Protein AF-A0A2M7NEP6-F1 (afdb_monomer_lite)

Radius of gyration: 24.06 Å; chains: 1; bounding box: 59×41×68 Å

Sequence (276 aa):
MVLYFSRRDTATNAVGNSFSIQGIRKDKAARIVYRAETVYFESNTNFALARIAMIRAASDIFEANSEEAKTVCKAWYAVDVGGNECSTRIISGGGGFGDGTSDPTDQSSEVDVICDRGNKTYGLLFVDTTANVVWTVSSNLEKMNETTLSLTVRGRLNGTLANTLGHAYVIAIVDGVAYRQDIWLGEPQVSMRYVQHTPYQVYVHLEGANGTDITKQGITNVDWQLVNPTGNCTPALELYNPNLFLALVQGNCYNWAAQMQVGVSNNVVQHKLLEI

Foldseek 3Di:
DQQDDCAFDWDAAPVGDIDTADHDDPVLLVQLLVQLVPPQDDPPDDLQLSLLSSLQSSCVVANQQDSSSLRSNVSSVSHVHDDPQSAKAKDWDAAHSPPRPDRSSDPPLFAAEDADFDKTKMFIGNADPPWQKDKDKDPQKDWPDDDRTMTIIGGDDPPDSVVNFAKMWMWIQTNNDIHIRIHGYHDWDWDWDWDDPDLFKIKIFIATVPRHDSSSNQWDDKDKDWDDKDDPWDWDWDDPDRGIIMTGTDDPDNDIDTWMWMFIDHPPDGTDTDID

Secondary structure (DSSP, 8-state):
-----SS-EEEE-TTS-EEEE-PPPHHHHHHHHHHIIIII--TT--HHHHHHHHHHHHHHHH-TTSHHHHHHHHHHHHTT-S-S--S-EEEESSSS--SSSS-TT------EEE-TT--EEEEEES--TTS-EEEEE-TTEEEEEE-SSEEEEEE--SS-GGGT-EEEEEEEEETTEEEEEEEEESSPP-EEEEEEEETTEEEEEEE-GGG--GGGGT--EEEEEEEEEESS--EEEEEEETTEEEEEE-SS-SS-EEEEEEEEE-SSS--EEEE-

pLDDT: mean 76.51, std 14.21, range [42.38, 96.62]

Structure (mmCIF, N/CA/C/O backbone):
data_AF-A0A2M7NEP6-F1
#
_entry.id   AF-A0A2M7NEP6-F1
#
loop_
_atom_site.group_PDB
_atom_site.id
_atom_site.type_symbol
_atom_site.label_atom_id
_atom_site.label_alt_id
_atom_site.label_comp_id
_atom_site.label_asym_id
_atom_site.label_entity_id
_atom_site.label_seq_id
_atom_site.pdbx_PDB_ins_code
_atom_site.Cartn_x
_atom_site.Cartn_y
_atom_site.Cartn_z
_atom_site.occupancy
_atom_site.B_iso_or_equiv
_atom_site.auth_seq_id
_atom_site.auth_comp_id
_atom_site.auth_asym_id
_atom_site.auth_atom_id
_atom_site.pdbx_PDB_model_num
ATOM 1 N N . MET A 1 1 ? -26.167 6.518 4.535 1.00 49.16 1 MET A N 1
ATOM 2 C CA . MET A 1 1 ? -24.858 5.896 4.822 1.00 49.16 1 MET A CA 1
ATOM 3 C C . MET A 1 1 ? -25.067 4.573 5.557 1.00 49.16 1 MET A C 1
ATOM 5 O O . MET A 1 1 ? -25.801 4.534 6.540 1.00 49.16 1 MET A O 1
ATOM 9 N N . VAL A 1 2 ? -24.461 3.505 5.040 1.00 52.31 2 VAL A N 1
ATOM 10 C CA . VAL A 1 2 ? -24.601 2.068 5.373 1.00 52.31 2 VAL A CA 1
ATOM 11 C C . VAL A 1 2 ? -23.865 1.723 6.688 1.00 52.31 2 VAL A C 1
ATOM 13 O O . VAL A 1 2 ? -23.136 0.749 6.776 1.00 52.31 2 VAL A O 1
ATOM 16 N N . LEU A 1 3 ? -23.994 2.551 7.731 1.00 55.94 3 LEU A N 1
ATOM 17 C CA . LEU A 1 3 ? -23.327 2.310 9.027 1.00 55.94 3 LEU A CA 1
ATOM 18 C C . LEU A 1 3 ? -24.231 1.610 10.057 1.00 55.94 3 LEU A C 1
ATOM 20 O O . LEU A 1 3 ? -23.766 1.244 11.131 1.00 55.94 3 LEU A O 1
ATOM 24 N N . TYR A 1 4 ? -25.509 1.394 9.729 1.00 51.25 4 TYR A N 1
ATOM 25 C CA . TYR A 1 4 ? -26.554 0.957 10.659 1.00 51.25 4 TYR A CA 1
ATOM 26 C C . TYR A 1 4 ? -27.053 -0.470 10.394 1.00 51.25 4 TYR A C 1
ATOM 28 O O . TYR A 1 4 ? -28.245 -0.670 10.176 1.00 51.25 4 TYR A O 1
ATOM 36 N N . PHE A 1 5 ? -26.172 -1.467 10.435 1.00 51.41 5 PHE A N 1
ATOM 37 C CA . PHE A 1 5 ? -26.605 -2.869 10.502 1.00 51.41 5 PHE A CA 1
ATOM 38 C C . PHE A 1 5 ? -26.558 -3.356 11.950 1.00 51.41 5 PHE A C 1
ATOM 40 O O . PHE A 1 5 ? -25.525 -3.297 12.611 1.00 51.41 5 PHE A O 1
ATOM 47 N N . SER A 1 6 ? -27.697 -3.795 12.482 1.00 42.38 6 SER A N 1
ATOM 48 C CA . SER A 1 6 ? -27.814 -4.278 13.864 1.00 42.38 6 SER A CA 1
ATOM 49 C C . SER A 1 6 ? -27.332 -5.727 14.042 1.00 42.38 6 SER A C 1
ATOM 51 O O . SER A 1 6 ? -27.234 -6.194 15.178 1.00 42.38 6 SER A O 1
ATOM 53 N N . ARG A 1 7 ? -27.005 -6.432 12.946 1.00 51.31 7 ARG A N 1
ATOM 54 C CA . ARG A 1 7 ? -26.441 -7.792 12.899 1.00 51.31 7 ARG A CA 1
ATOM 55 C C . ARG A 1 7 ? -25.423 -7.918 11.757 1.00 51.31 7 ARG A C 1
ATOM 57 O O . ARG A 1 7 ? -25.349 -7.041 10.903 1.00 51.31 7 ARG A O 1
ATOM 64 N N . ARG A 1 8 ? -24.602 -8.981 11.779 1.00 53.38 8 ARG A N 1
ATOM 65 C CA . ARG A 1 8 ? -23.779 -9.361 10.618 1.00 53.38 8 ARG A CA 1
ATOM 66 C C . ARG A 1 8 ? -24.723 -9.828 9.519 1.00 53.38 8 ARG A C 1
ATOM 68 O O . ARG A 1 8 ? -25.262 -10.925 9.629 1.00 53.38 8 ARG A O 1
ATOM 75 N N . ASP A 1 9 ? -24.867 -9.009 8.492 1.00 59.81 9 ASP A N 1
ATOM 76 C CA . ASP A 1 9 ? -25.659 -9.337 7.317 1.00 59.81 9 ASP A CA 1
ATOM 77 C C . ASP A 1 9 ? -24.726 -9.4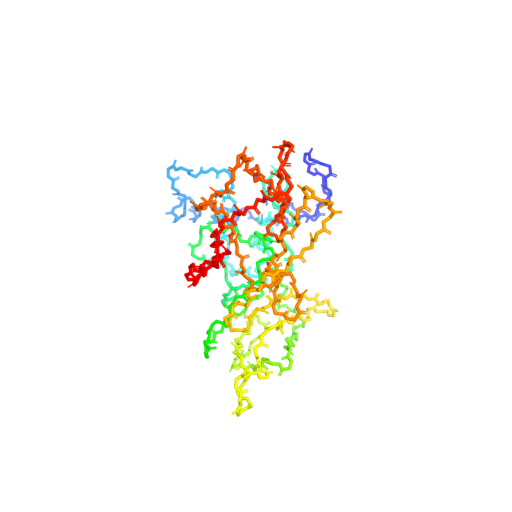32 6.106 1.00 59.81 9 ASP A C 1
ATOM 79 O O . ASP A 1 9 ? -23.864 -8.575 5.884 1.00 59.81 9 ASP A O 1
ATOM 83 N N . THR A 1 10 ? -24.866 -10.517 5.348 1.00 63.12 10 THR A N 1
ATOM 84 C CA . THR A 1 10 ? -24.246 -10.667 4.031 1.00 63.12 10 THR A CA 1
ATOM 85 C C . THR A 1 10 ? -25.104 -9.930 3.010 1.00 63.12 10 THR A C 1
ATOM 87 O O . THR A 1 10 ? -26.300 -10.202 2.909 1.00 63.12 10 THR A O 1
ATOM 90 N N . ALA A 1 11 ? -24.511 -9.015 2.253 1.00 66.88 11 ALA A N 1
ATOM 91 C CA . ALA A 1 11 ? -25.189 -8.233 1.227 1.00 66.88 11 ALA A CA 1
ATOM 92 C C . ALA A 1 11 ? -24.371 -8.217 -0.069 1.00 66.88 11 ALA A C 1
ATOM 94 O O . ALA A 1 11 ? -23.204 -8.604 -0.087 1.00 66.88 11 ALA A O 1
ATOM 95 N N . THR A 1 12 ? -24.996 -7.784 -1.158 1.00 73.88 12 THR A N 1
ATOM 96 C CA . THR A 1 12 ? -24.364 -7.654 -2.473 1.00 73.88 12 THR A CA 1
ATOM 97 C C . THR A 1 12 ? -24.346 -6.179 -2.853 1.00 73.88 12 THR A C 1
ATOM 99 O O . THR A 1 12 ? -25.370 -5.508 -2.716 1.00 73.88 12 THR A O 1
ATOM 102 N N . ASN A 1 13 ? -23.194 -5.645 -3.264 1.00 72.62 13 ASN A N 1
ATOM 103 C CA . ASN A 1 13 ? -23.101 -4.245 -3.687 1.00 72.62 13 ASN A CA 1
ATOM 104 C C . ASN A 1 13 ? -23.647 -4.070 -5.119 1.00 72.62 13 ASN A C 1
ATOM 106 O O . ASN A 1 13 ? -23.995 -5.046 -5.787 1.00 72.62 13 ASN A O 1
ATOM 110 N N . ALA A 1 14 ? -23.732 -2.825 -5.598 1.00 69.31 14 ALA A N 1
ATOM 111 C CA . ALA A 1 14 ? -24.325 -2.501 -6.902 1.00 69.31 14 ALA A CA 1
ATOM 112 C C . ALA A 1 14 ? -23.635 -3.192 -8.097 1.00 69.31 14 ALA A C 1
ATOM 114 O O . ALA A 1 14 ? -24.262 -3.379 -9.137 1.00 69.31 14 ALA A O 1
ATOM 115 N N . VAL A 1 15 ? -22.380 -3.618 -7.930 1.00 74.19 15 VAL A N 1
ATOM 116 C CA . VAL A 1 15 ? -21.579 -4.320 -8.945 1.00 74.19 15 VAL A CA 1
ATOM 117 C C . VAL A 1 15 ? -21.558 -5.845 -8.764 1.00 74.19 15 VAL A C 1
ATOM 119 O O . VAL A 1 15 ? -20.804 -6.538 -9.440 1.00 74.19 15 VAL A O 1
ATOM 122 N N . GLY A 1 16 ? -22.397 -6.401 -7.882 1.00 74.12 16 GLY A N 1
ATOM 123 C CA . GLY A 1 16 ? -22.576 -7.851 -7.741 1.00 74.12 16 GLY A CA 1
ATOM 124 C C . GLY A 1 16 ? -21.618 -8.538 -6.762 1.00 74.12 16 GLY A C 1
ATOM 125 O O . GLY A 1 16 ? -21.662 -9.762 -6.626 1.00 74.12 16 GLY A O 1
ATOM 126 N N . ASN A 1 17 ? -20.784 -7.788 -6.038 1.00 77.19 17 ASN A N 1
ATOM 127 C CA . ASN A 1 17 ? -19.843 -8.358 -5.078 1.00 77.19 17 ASN A CA 1
ATOM 128 C C . ASN A 1 17 ? -20.503 -8.596 -3.720 1.00 77.19 17 ASN A C 1
ATOM 130 O O . ASN A 1 17 ? -21.152 -7.709 -3.164 1.00 77.19 17 ASN A O 1
ATOM 134 N N . SER A 1 18 ? -20.302 -9.791 -3.165 1.00 75.31 18 SER A N 1
ATOM 135 C CA . SER A 1 18 ? -20.785 -10.137 -1.825 1.00 75.31 18 SER A CA 1
ATOM 136 C C . SER A 1 18 ? -19.873 -9.552 -0.745 1.00 75.31 18 SER A C 1
ATOM 138 O O . SER A 1 18 ? -18.652 -9.664 -0.828 1.00 75.31 18 SER A O 1
ATOM 140 N N . PHE A 1 19 ? -20.457 -8.972 0.300 1.00 71.19 19 PHE A N 1
ATOM 141 C CA . PHE A 1 19 ? -19.746 -8.414 1.446 1.00 71.19 19 PHE A CA 1
ATOM 142 C C . PHE A 1 19 ? -20.496 -8.705 2.754 1.00 71.19 19 PHE A C 1
ATOM 144 O O . PHE A 1 19 ? -21.699 -8.949 2.755 1.00 71.19 19 PHE A O 1
ATOM 151 N N . SER A 1 20 ? -19.789 -8.670 3.886 1.00 72.38 20 SER A N 1
ATOM 152 C CA . SER A 1 20 ? -20.379 -8.788 5.226 1.00 72.38 20 SER A CA 1
ATOM 153 C C . SER A 1 20 ? -19.888 -7.643 6.098 1.00 72.38 20 SER A C 1
ATOM 155 O O . SER A 1 20 ? -18.678 -7.456 6.264 1.00 72.38 20 SER A O 1
ATOM 157 N N . ILE A 1 21 ? -20.824 -6.909 6.694 1.00 72.88 21 ILE A N 1
ATOM 158 C CA . ILE A 1 21 ? -20.530 -5.789 7.589 1.00 72.88 21 ILE A CA 1
ATOM 159 C C . ILE A 1 21 ? -21.204 -6.033 8.930 1.00 72.88 21 ILE A C 1
ATOM 161 O O . ILE A 1 21 ? -22.376 -6.389 9.006 1.00 72.88 21 ILE A O 1
ATOM 165 N N . GLN A 1 22 ? -20.449 -5.819 10.001 1.00 77.56 22 GLN A N 1
ATOM 166 C CA . GLN A 1 22 ? -21.011 -5.638 11.327 1.00 77.56 22 GLN A CA 1
ATOM 167 C C . GLN A 1 22 ? -21.199 -4.138 11.527 1.00 77.56 22 GLN A C 1
ATOM 169 O O . GLN A 1 22 ? -20.224 -3.398 11.495 1.00 77.56 22 GLN A O 1
ATOM 174 N N . GLY A 1 23 ? -22.437 -3.668 11.672 1.00 79.56 23 GLY A N 1
ATOM 175 C CA . GLY A 1 23 ? -22.663 -2.236 11.835 1.00 79.56 23 GLY A CA 1
ATOM 176 C C . GLY A 1 23 ? -22.074 -1.702 13.139 1.00 79.56 23 GLY A C 1
ATOM 177 O O . GLY A 1 23 ? -21.973 -2.402 14.152 1.00 79.56 23 GLY A O 1
ATOM 178 N N . ILE A 1 24 ? -21.722 -0.421 13.110 1.00 85.38 24 ILE A N 1
ATOM 179 C CA . ILE A 1 24 ? -21.321 0.327 14.297 1.00 85.38 24 ILE A CA 1
ATOM 180 C C . ILE A 1 24 ? -22.540 1.054 14.866 1.00 85.38 24 ILE A C 1
ATOM 182 O O . ILE A 1 24 ? -23.454 1.459 14.147 1.00 85.38 24 ILE A O 1
ATOM 186 N N . ARG A 1 25 ? -22.592 1.205 16.191 1.00 86.75 25 ARG A N 1
ATOM 187 C CA . ARG A 1 25 ? -23.706 1.906 16.845 1.00 86.75 25 ARG A CA 1
ATOM 188 C C . ARG A 1 25 ? -23.764 3.380 16.414 1.00 86.75 25 ARG A C 1
ATOM 190 O O . ARG A 1 25 ? -22.765 3.958 15.981 1.00 86.75 25 ARG A O 1
ATOM 197 N N . LYS A 1 26 ? -24.951 3.989 16.549 1.00 87.75 26 LYS A N 1
ATOM 198 C CA . LYS A 1 26 ? -25.235 5.341 16.035 1.00 87.75 26 LYS A CA 1
ATOM 199 C C . LYS A 1 26 ? -24.334 6.426 16.597 1.00 87.75 26 LYS A C 1
ATOM 201 O O . LYS A 1 26 ? -23.911 7.312 15.867 1.00 87.75 26 LYS A O 1
ATOM 206 N N . ASP A 1 27 ? -24.039 6.331 17.880 1.00 92.25 27 ASP A N 1
ATOM 207 C CA . ASP A 1 27 ? -23.135 7.216 18.600 1.00 92.25 27 ASP A CA 1
ATOM 208 C C . ASP A 1 27 ? -21.722 7.192 18.003 1.00 92.25 27 ASP A C 1
ATOM 210 O O . ASP A 1 27 ? -21.144 8.248 17.748 1.00 92.25 27 ASP A O 1
ATOM 214 N N . LYS A 1 28 ? -21.183 6.002 17.702 1.00 93.50 28 LYS A N 1
ATOM 215 C CA . LYS A 1 28 ? -19.860 5.868 17.079 1.00 93.50 28 LYS A CA 1
ATOM 216 C C . LYS A 1 28 ? -19.859 6.405 15.652 1.00 93.50 28 LYS A C 1
ATOM 218 O O . LYS A 1 28 ? -18.984 7.191 15.306 1.00 93.50 28 LYS A O 1
ATOM 223 N N . ALA A 1 29 ? -20.870 6.047 14.857 1.00 93.00 29 ALA A N 1
ATOM 224 C CA . ALA A 1 29 ? -21.022 6.549 13.492 1.00 93.00 29 ALA A CA 1
ATOM 225 C C . ALA A 1 29 ? -21.079 8.086 13.445 1.00 93.00 29 ALA A C 1
ATOM 227 O O . ALA A 1 29 ? -20.366 8.704 12.659 1.00 93.00 29 ALA A O 1
ATOM 228 N N . ALA A 1 30 ? -21.875 8.705 14.324 1.00 94.31 30 ALA A N 1
ATOM 229 C CA . ALA A 1 30 ? -21.998 10.158 14.402 1.00 94.31 30 ALA A CA 1
ATOM 230 C C . ALA A 1 30 ? -20.667 10.839 14.759 1.00 94.31 30 ALA A C 1
ATOM 232 O O . ALA A 1 30 ? -20.307 11.834 14.135 1.00 94.31 30 ALA A O 1
ATOM 233 N N . ARG A 1 31 ? -19.900 10.280 15.708 1.00 96.31 31 ARG A N 1
ATOM 234 C CA . ARG A 1 31 ? -18.571 10.804 16.076 1.00 96.31 31 ARG A CA 1
ATOM 235 C C . ARG A 1 31 ? -17.587 10.778 14.906 1.00 96.31 31 ARG A C 1
ATOM 237 O O . ARG A 1 31 ? -16.831 11.731 14.737 1.00 96.31 31 ARG A O 1
ATOM 244 N N . ILE A 1 32 ? -17.606 9.710 14.109 1.00 96.06 32 ILE A N 1
ATOM 245 C CA . ILE A 1 32 ? -16.732 9.560 12.937 1.00 96.06 32 ILE A CA 1
ATOM 246 C C . ILE A 1 32 ? -17.085 10.599 11.875 1.00 96.06 32 ILE A C 1
ATOM 248 O O . ILE A 1 32 ? -16.198 11.315 11.422 1.00 96.06 32 ILE A O 1
ATOM 252 N N . VAL A 1 33 ? -18.369 10.711 11.513 1.00 95.56 33 VAL A N 1
ATOM 253 C CA . VAL A 1 33 ? -18.837 11.694 10.518 1.00 95.56 33 VAL A CA 1
ATOM 254 C C . VAL A 1 33 ? -18.487 13.111 10.961 1.00 95.56 33 VAL A C 1
ATOM 256 O O . VAL A 1 33 ? -17.885 13.850 10.193 1.00 95.56 33 VAL A O 1
ATOM 259 N N . TYR A 1 34 ? -18.781 13.458 12.217 1.00 96.62 34 TYR A N 1
ATOM 260 C CA . TYR A 1 34 ? -18.493 14.787 12.752 1.00 96.62 34 TYR A CA 1
ATOM 261 C C . TYR A 1 34 ? -16.998 15.126 12.692 1.00 96.62 34 TYR A C 1
ATOM 263 O O . TYR A 1 34 ? -16.627 16.219 12.271 1.00 96.62 34 TYR A O 1
ATOM 271 N N . ARG A 1 35 ? -16.115 14.191 13.074 1.00 96.38 35 ARG A N 1
ATOM 272 C CA . ARG A 1 35 ? -14.665 14.407 12.962 1.00 96.38 35 ARG A CA 1
ATOM 273 C C . ARG A 1 35 ? -14.225 14.531 11.503 1.00 96.38 35 ARG A C 1
ATOM 275 O O . ARG A 1 35 ? -13.415 15.399 11.208 1.00 96.38 35 ARG A O 1
ATOM 282 N N . ALA A 1 36 ? -14.742 13.692 10.608 1.00 95.12 36 ALA A N 1
ATOM 283 C CA . ALA A 1 36 ? -14.382 13.750 9.195 1.00 95.12 36 ALA A CA 1
ATOM 284 C C . ALA A 1 36 ? -14.736 15.109 8.578 1.00 95.12 36 ALA A C 1
ATOM 286 O O . ALA A 1 36 ? -13.883 15.737 7.959 1.00 95.12 36 ALA A O 1
ATOM 287 N N . GLU A 1 37 ? -15.952 15.590 8.837 1.00 94.88 37 GLU A N 1
ATOM 288 C CA . GLU A 1 37 ? -16.451 16.869 8.334 1.00 94.88 37 GLU A CA 1
ATOM 289 C C . GLU A 1 37 ? -15.682 18.072 8.898 1.00 94.88 37 GLU A C 1
ATOM 291 O O . GLU A 1 37 ? -15.412 19.025 8.178 1.00 94.88 37 GLU A O 1
ATOM 296 N N . THR A 1 38 ? -15.299 18.029 10.176 1.00 96.38 38 THR A N 1
ATOM 297 C CA . THR A 1 38 ? -14.654 19.172 10.849 1.00 96.38 38 THR A CA 1
ATOM 298 C C . THR A 1 38 ? -13.137 19.222 10.703 1.00 96.38 38 THR A C 1
ATOM 300 O O . THR A 1 38 ? -12.558 20.293 10.873 1.00 96.38 38 THR A O 1
ATOM 303 N N . VAL A 1 39 ? -12.483 18.088 10.435 1.00 95.12 39 VAL A N 1
ATOM 304 C CA . VAL A 1 39 ? -11.013 17.989 10.426 1.00 95.12 39 VAL A CA 1
ATOM 305 C C . VAL A 1 39 ? -10.444 17.713 9.035 1.00 95.12 39 VAL A C 1
ATOM 307 O O . VAL A 1 39 ? -9.352 18.190 8.748 1.00 95.12 39 VAL A O 1
ATOM 310 N N . TYR A 1 40 ? -11.139 16.952 8.182 1.00 92.06 40 TYR A N 1
ATOM 311 C CA . TYR A 1 40 ? -10.560 16.462 6.920 1.00 92.06 40 TYR A CA 1
ATOM 312 C C . TYR A 1 40 ? -11.330 16.856 5.664 1.00 92.06 40 TYR A C 1
ATOM 314 O O . TYR A 1 40 ? -10.763 16.790 4.579 1.00 92.06 40 TYR A O 1
ATOM 322 N N . PHE A 1 41 ? -12.616 17.195 5.765 1.00 92.50 41 PHE A N 1
ATOM 323 C CA . PHE A 1 41 ? -13.369 17.610 4.588 1.00 92.50 41 PHE A CA 1
ATOM 324 C C . PHE A 1 41 ? -12.966 19.030 4.184 1.00 92.50 41 PHE A C 1
ATOM 326 O O . PHE A 1 41 ? -13.061 19.978 4.958 1.00 92.50 41 PHE A O 1
ATOM 333 N N . GLU A 1 42 ? -12.568 19.163 2.927 1.00 92.25 42 GLU A N 1
ATOM 334 C CA . GLU A 1 42 ? -12.323 20.422 2.235 1.00 92.25 42 GLU A CA 1
ATOM 335 C C . GLU A 1 42 ? -13.439 20.728 1.221 1.00 92.25 42 GLU A C 1
ATOM 337 O O . GLU A 1 42 ? -14.299 19.889 0.930 1.00 92.25 42 GLU A O 1
ATOM 342 N N . SER A 1 43 ? -13.424 21.930 0.639 1.00 91.75 43 SER A N 1
ATOM 343 C CA . SER A 1 43 ? -14.446 22.396 -0.314 1.00 91.75 43 SER A CA 1
ATOM 344 C C . SER A 1 43 ? -14.554 21.555 -1.594 1.00 91.75 43 SER A C 1
ATOM 346 O O . SER A 1 43 ? -15.599 21.567 -2.242 1.00 91.75 43 SER A O 1
ATOM 348 N N . ASN A 1 44 ? -13.503 20.818 -1.956 1.00 91.25 44 ASN A N 1
ATOM 349 C CA . ASN A 1 44 ? -13.428 19.939 -3.127 1.00 91.25 44 ASN A CA 1
ATOM 350 C C . ASN A 1 44 ? -13.601 18.443 -2.780 1.00 91.25 44 ASN A C 1
ATOM 352 O O . ASN A 1 44 ? -13.346 17.587 -3.631 1.00 91.25 44 ASN A O 1
ATOM 356 N N . THR A 1 45 ? -14.027 18.112 -1.556 1.00 90.75 45 THR A N 1
ATOM 357 C CA . THR A 1 45 ? -14.189 16.721 -1.108 1.00 90.75 45 THR A CA 1
ATOM 358 C C . THR A 1 45 ? -15.232 15.988 -1.951 1.00 90.75 45 THR A C 1
ATOM 360 O O . THR A 1 45 ? -16.429 16.262 -1.870 1.00 90.75 45 THR A O 1
ATOM 363 N N . ASN A 1 46 ? -14.784 15.016 -2.744 1.00 91.44 46 ASN A N 1
ATOM 364 C CA . ASN A 1 46 ? -15.645 14.083 -3.474 1.00 91.44 46 ASN A CA 1
ATOM 365 C C . ASN A 1 46 ? -15.830 12.770 -2.682 1.00 91.44 46 ASN A C 1
ATOM 367 O O . ASN A 1 46 ? -15.295 12.621 -1.587 1.00 91.44 46 ASN A O 1
ATOM 371 N N . PHE A 1 47 ? -16.572 11.792 -3.216 1.00 91.06 47 PHE A N 1
ATOM 372 C CA . PHE A 1 47 ? -16.818 10.529 -2.501 1.00 91.06 47 PHE A CA 1
ATOM 373 C C . PHE A 1 47 ? -15.551 9.720 -2.200 1.00 91.06 47 PHE A C 1
ATOM 375 O O . PHE A 1 47 ? -15.459 9.132 -1.123 1.00 91.06 47 PHE A O 1
ATOM 382 N N . ALA A 1 48 ? -14.573 9.709 -3.109 1.00 87.25 48 ALA A N 1
ATOM 383 C CA . ALA A 1 48 ? -13.307 9.021 -2.878 1.00 87.25 48 ALA A CA 1
ATOM 384 C C . ALA A 1 48 ? -12.540 9.677 -1.718 1.00 87.25 48 ALA A C 1
ATOM 386 O O . ALA A 1 48 ? -12.166 8.997 -0.767 1.00 87.25 48 ALA A O 1
ATOM 387 N N . LEU A 1 49 ? -12.414 11.007 -1.722 1.00 87.06 49 LEU A N 1
ATOM 388 C CA . LEU A 1 49 ? -11.786 11.758 -0.630 1.00 87.06 49 LEU A CA 1
ATOM 389 C C . LEU A 1 49 ? -12.562 11.615 0.690 1.00 87.06 49 LEU A C 1
ATOM 391 O O . LEU A 1 49 ? -11.964 11.440 1.750 1.00 87.06 49 LEU A O 1
ATOM 395 N N . ALA A 1 50 ? -13.895 11.604 0.636 1.00 91.50 50 ALA A N 1
ATOM 396 C CA . ALA A 1 50 ? -14.737 11.401 1.809 1.00 91.50 50 ALA A CA 1
ATOM 397 C C . ALA A 1 50 ? -14.515 10.019 2.443 1.00 91.50 50 ALA A C 1
ATOM 399 O O . ALA A 1 50 ? -14.443 9.913 3.669 1.00 91.50 50 ALA A O 1
ATOM 400 N N . ARG A 1 51 ? -14.354 8.963 1.634 1.00 90.81 51 ARG A N 1
ATOM 401 C CA . ARG A 1 51 ? -14.001 7.619 2.115 1.00 90.81 51 ARG A CA 1
ATOM 402 C C . ARG A 1 51 ? -12.692 7.636 2.897 1.00 90.81 51 ARG A C 1
ATOM 404 O O . ARG A 1 51 ? -12.668 7.158 4.031 1.00 90.81 51 ARG A O 1
ATOM 411 N N . ILE A 1 52 ? -11.646 8.234 2.326 1.00 87.19 52 ILE A N 1
ATOM 412 C CA . ILE A 1 52 ? -10.322 8.372 2.953 1.00 87.19 52 ILE A CA 1
ATOM 413 C C . ILE A 1 52 ? -10.441 9.088 4.303 1.00 87.19 52 ILE A C 1
ATOM 415 O O . ILE A 1 52 ? -10.050 8.554 5.344 1.00 87.19 52 ILE A O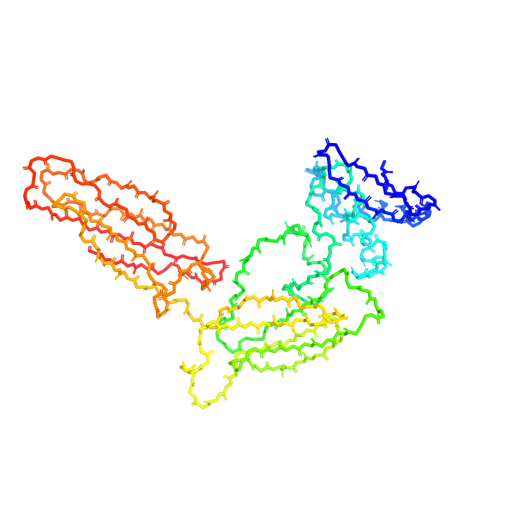 1
ATOM 419 N N . ALA A 1 53 ? -11.056 10.270 4.293 1.00 89.69 53 ALA A N 1
ATOM 420 C CA . ALA A 1 53 ? -11.246 11.112 5.466 1.00 89.69 53 ALA A CA 1
ATOM 421 C C . ALA A 1 53 ? -12.047 10.415 6.576 1.00 89.69 53 ALA A C 1
ATOM 423 O O . ALA A 1 53 ? -11.718 10.533 7.756 1.00 89.69 53 ALA A O 1
ATOM 424 N N . MET A 1 54 ? -13.084 9.654 6.225 1.00 93.00 54 MET A N 1
ATOM 425 C CA . MET A 1 54 ? -13.896 8.940 7.207 1.00 93.00 54 MET A CA 1
ATOM 426 C C . MET A 1 54 ? -13.189 7.725 7.812 1.00 93.00 54 MET A C 1
ATOM 428 O O . MET A 1 54 ? -13.344 7.483 9.010 1.00 93.00 54 MET A O 1
ATOM 432 N N . ILE A 1 55 ? -12.414 6.971 7.024 1.00 90.38 55 ILE A N 1
ATOM 433 C CA . ILE A 1 55 ? -11.581 5.879 7.553 1.00 90.38 55 ILE A CA 1
ATOM 434 C C . ILE A 1 55 ? -10.559 6.463 8.534 1.00 90.38 55 ILE A C 1
ATOM 436 O O . ILE A 1 55 ? -10.470 5.991 9.666 1.00 90.38 55 ILE A O 1
ATOM 440 N N . ARG A 1 56 ? -9.885 7.559 8.155 1.00 87.38 56 ARG A N 1
ATOM 441 C CA . ARG A 1 56 ? -8.946 8.277 9.028 1.00 87.38 56 ARG A CA 1
ATOM 442 C C . ARG A 1 56 ? -9.615 8.777 10.306 1.00 87.38 56 ARG A C 1
ATOM 444 O O . ARG A 1 56 ? -9.110 8.537 11.394 1.00 87.38 56 ARG A O 1
ATOM 451 N N . ALA A 1 57 ? -10.788 9.396 10.205 1.00 92.25 57 ALA A N 1
ATOM 452 C CA . ALA A 1 57 ? -11.545 9.840 11.372 1.00 92.25 57 ALA A CA 1
ATOM 453 C C . ALA A 1 57 ? -11.889 8.688 12.324 1.00 92.25 57 ALA A C 1
ATOM 455 O O . ALA A 1 57 ? -11.794 8.854 13.539 1.00 92.25 57 ALA A O 1
ATOM 456 N N . ALA A 1 58 ? -12.261 7.519 11.797 1.00 92.50 58 ALA A N 1
ATOM 457 C CA . ALA A 1 58 ? -12.495 6.334 12.615 1.00 92.50 58 ALA A CA 1
ATOM 458 C C . ALA A 1 58 ? -11.216 5.877 13.321 1.00 92.50 58 ALA A C 1
ATOM 460 O O . ALA A 1 58 ? -11.247 5.594 14.515 1.00 92.50 58 ALA A O 1
ATOM 461 N N . SER A 1 59 ? -10.092 5.868 12.612 1.00 88.88 59 SER A N 1
ATOM 462 C CA . SER A 1 59 ? -8.791 5.490 13.163 1.00 88.88 59 SER A CA 1
ATOM 463 C C . SER A 1 59 ? -8.264 6.454 14.212 1.00 88.88 59 SER A C 1
ATOM 465 O O . SER A 1 59 ? -7.707 6.017 15.208 1.00 88.88 59 SER A O 1
ATOM 467 N N . ASP A 1 60 ? -8.484 7.749 14.050 1.00 89.75 60 ASP A N 1
ATOM 468 C CA . ASP A 1 60 ? -8.086 8.734 15.050 1.00 89.75 60 ASP A CA 1
ATOM 469 C C . ASP A 1 60 ? -8.897 8.606 16.347 1.00 89.75 60 ASP A C 1
ATOM 471 O O . ASP A 1 60 ? -8.407 8.929 17.427 1.00 89.75 60 ASP A O 1
ATOM 475 N N . ILE A 1 61 ? -10.153 8.158 16.254 1.00 93.75 61 ILE A N 1
ATOM 476 C CA . ILE A 1 61 ? -11.041 8.018 17.414 1.00 93.75 61 ILE A CA 1
ATOM 477 C C . ILE A 1 61 ? -10.873 6.657 18.099 1.00 93.75 61 ILE A C 1
ATOM 479 O O . ILE A 1 61 ? -10.991 6.577 19.323 1.00 93.75 61 ILE A O 1
ATOM 483 N N . PHE A 1 62 ? -10.675 5.596 17.315 1.00 90.81 62 PHE A N 1
ATOM 484 C CA . PHE A 1 62 ? -10.757 4.206 17.772 1.00 90.81 62 PHE A CA 1
ATOM 485 C C . PHE A 1 62 ? -9.491 3.385 17.513 1.00 90.81 62 PHE A C 1
ATOM 487 O O . PHE A 1 62 ? -9.471 2.226 17.899 1.00 90.81 62 PHE A O 1
ATOM 494 N N . GLU A 1 63 ? -8.448 3.974 16.921 1.00 87.12 63 GLU A N 1
ATOM 495 C CA . GLU A 1 63 ? -7.207 3.345 16.433 1.00 87.12 63 GLU A CA 1
ATOM 496 C C . GLU A 1 63 ? -7.332 2.687 15.044 1.00 87.12 63 GLU A C 1
ATOM 498 O O . GLU A 1 63 ? -8.410 2.283 14.596 1.00 87.12 63 GLU A O 1
ATOM 503 N N . ALA A 1 64 ? -6.210 2.591 14.322 1.00 81.38 64 ALA A N 1
ATOM 504 C CA . ALA A 1 64 ? -6.164 2.199 12.907 1.00 81.38 64 ALA A CA 1
ATOM 505 C C . ALA A 1 64 ? -6.616 0.753 12.621 1.00 81.38 64 ALA A C 1
ATOM 507 O O . ALA A 1 64 ? -7.154 0.467 11.553 1.00 81.38 64 ALA A O 1
ATOM 508 N N . ASN A 1 65 ? -6.451 -0.150 13.590 1.00 85.44 65 ASN A N 1
ATOM 509 C CA . ASN A 1 65 ? -6.825 -1.566 13.485 1.00 85.44 65 ASN A CA 1
ATOM 510 C C . ASN A 1 65 ? -8.189 -1.893 14.126 1.00 85.44 65 ASN A C 1
ATOM 512 O O . ASN A 1 65 ? -8.558 -3.061 14.252 1.00 85.44 65 ASN A O 1
ATOM 516 N N . SER A 1 66 ? -8.955 -0.870 14.509 1.00 88.19 66 SER A N 1
ATOM 517 C CA . SER A 1 66 ? -10.270 -1.033 15.132 1.00 88.19 66 SER A CA 1
ATOM 518 C C . SER A 1 66 ? -11.326 -1.625 14.201 1.00 88.19 66 SER A C 1
ATOM 520 O O . SER A 1 66 ? -11.292 -1.468 12.975 1.00 88.19 66 SER A O 1
ATOM 522 N N . GLU A 1 67 ? -12.328 -2.267 14.802 1.00 87.19 67 GLU A N 1
ATOM 523 C CA . GLU A 1 67 ? -13.507 -2.741 14.075 1.00 87.19 67 GLU A CA 1
ATOM 524 C C . GLU A 1 67 ? -14.298 -1.582 13.454 1.00 87.19 67 GLU A C 1
ATOM 526 O O . GLU A 1 67 ? -14.903 -1.740 12.394 1.00 87.19 67 GLU A O 1
ATOM 531 N N . GLU A 1 68 ? -14.257 -0.391 14.054 1.00 90.62 68 GLU A N 1
ATOM 532 C CA . GLU A 1 68 ? -14.861 0.821 13.512 1.00 90.62 68 GLU A CA 1
ATOM 533 C C . GLU A 1 68 ? -14.208 1.249 12.196 1.00 90.62 68 GLU A C 1
ATOM 535 O O . GLU A 1 68 ? -14.924 1.471 11.217 1.00 90.62 68 GLU A O 1
ATOM 540 N N . ALA A 1 69 ? -12.874 1.314 12.136 1.00 89.25 69 ALA A N 1
ATOM 541 C CA . ALA A 1 69 ? -12.155 1.665 10.910 1.00 89.25 69 ALA A CA 1
ATOM 542 C C . ALA A 1 69 ? -12.408 0.635 9.793 1.00 89.25 69 ALA A C 1
ATOM 544 O O . ALA A 1 69 ? -12.739 1.012 8.663 1.00 89.25 69 ALA A O 1
ATOM 545 N N . LYS A 1 70 ? -12.362 -0.667 10.122 1.00 87.31 70 LYS A N 1
ATOM 546 C CA . LYS A 1 70 ? -12.719 -1.761 9.195 1.00 87.31 70 LYS A CA 1
ATOM 547 C C . LYS A 1 70 ? -14.152 -1.623 8.679 1.00 87.31 70 LYS A C 1
ATOM 549 O O . LYS A 1 70 ? -14.406 -1.789 7.486 1.00 87.31 70 LYS A O 1
ATOM 554 N N . THR A 1 71 ? -15.095 -1.316 9.567 1.00 88.44 71 THR A N 1
ATOM 555 C CA . THR A 1 71 ? -16.517 -1.183 9.228 1.00 88.44 71 THR A CA 1
ATOM 556 C C . THR A 1 71 ? -16.769 0.002 8.310 1.00 88.44 71 THR A C 1
ATOM 558 O O . THR A 1 71 ? -17.489 -0.145 7.325 1.00 88.44 71 THR A O 1
ATOM 561 N N . VAL A 1 72 ? -16.167 1.160 8.591 1.00 90.69 72 VAL A N 1
ATOM 562 C CA . VAL A 1 72 ? -16.300 2.349 7.738 1.00 90.69 72 VAL A CA 1
ATOM 563 C C . VAL A 1 72 ? -15.754 2.069 6.343 1.00 90.69 72 VAL A C 1
ATOM 565 O O . VAL A 1 72 ? -16.436 2.358 5.363 1.00 90.69 72 VAL A O 1
ATOM 568 N N . CYS A 1 73 ? -14.582 1.439 6.249 1.00 88.38 73 CYS A N 1
ATOM 569 C CA . CYS A 1 73 ? -14.001 1.037 4.973 1.00 88.38 73 CYS A CA 1
ATOM 570 C C . CYS A 1 73 ? -14.960 0.140 4.169 1.00 88.38 73 CYS A C 1
ATOM 572 O O . CYS A 1 73 ? -15.307 0.451 3.026 1.00 88.38 73 CYS A O 1
ATOM 574 N N . LYS A 1 74 ? -15.475 -0.930 4.792 1.00 86.06 74 LYS A N 1
ATOM 575 C CA . LYS A 1 74 ? -16.413 -1.855 4.137 1.00 86.06 74 LYS A CA 1
ATOM 576 C C . LYS A 1 74 ? -17.739 -1.183 3.769 1.00 86.06 74 LYS A C 1
ATOM 578 O O . LYS A 1 74 ? -18.320 -1.512 2.740 1.00 86.06 74 LYS A O 1
ATOM 583 N N . ALA A 1 75 ? -18.221 -0.237 4.575 1.00 87.62 75 ALA A N 1
ATOM 584 C CA . ALA A 1 75 ? -19.462 0.488 4.307 1.00 87.62 75 ALA A CA 1
ATOM 585 C C . ALA A 1 75 ? -19.369 1.392 3.069 1.00 87.62 75 ALA A C 1
ATOM 587 O O . ALA A 1 75 ? -20.369 1.553 2.373 1.00 87.62 75 ALA A O 1
ATOM 588 N N . TRP A 1 76 ? -18.191 1.951 2.776 1.00 88.50 76 TRP A N 1
ATOM 589 C CA . TRP A 1 76 ? -17.947 2.676 1.526 1.00 88.50 76 TRP A CA 1
ATOM 590 C C . TRP A 1 76 ? -17.851 1.732 0.322 1.00 88.50 76 TRP A C 1
ATOM 592 O O . TRP A 1 76 ? -18.477 1.994 -0.702 1.00 88.50 76 TRP A O 1
ATOM 602 N N . TYR A 1 77 ? -17.190 0.582 0.476 1.00 85.25 77 TYR A N 1
ATOM 603 C CA . TYR A 1 77 ? -17.174 -0.458 -0.561 1.00 85.25 77 TYR A CA 1
ATOM 604 C C . TYR A 1 77 ? -18.585 -0.983 -0.901 1.00 85.25 77 TYR A C 1
ATOM 606 O O . TYR A 1 77 ? -18.920 -1.233 -2.060 1.00 85.25 77 TYR A O 1
ATOM 614 N N . ALA A 1 78 ? -19.455 -1.099 0.105 1.00 83.75 78 ALA A N 1
ATOM 615 C CA . ALA A 1 78 ? -20.848 -1.506 -0.070 1.00 83.75 78 ALA A CA 1
ATOM 616 C C . ALA A 1 78 ? -21.662 -0.549 -0.958 1.00 83.75 78 ALA A C 1
ATOM 618 O O . ALA A 1 78 ? -22.629 -0.976 -1.587 1.00 83.75 78 ALA A O 1
ATOM 619 N N . VAL A 1 79 ? -21.276 0.729 -1.014 1.00 86.31 79 VAL A N 1
ATOM 620 C CA . VAL A 1 79 ? -21.889 1.746 -1.884 1.00 86.31 79 VAL A CA 1
ATOM 621 C C . VAL A 1 79 ? -21.043 2.042 -3.122 1.00 86.31 79 VAL A C 1
ATOM 623 O O . VAL A 1 79 ? -21.208 3.096 -3.725 1.00 86.31 79 VAL A O 1
ATOM 626 N N . ASP A 1 80 ? -20.170 1.104 -3.497 1.00 85.56 80 ASP A N 1
ATOM 627 C CA . ASP A 1 80 ? -19.340 1.158 -4.705 1.00 85.56 80 ASP A CA 1
ATOM 628 C C . ASP A 1 80 ? -18.362 2.346 -4.738 1.00 85.56 80 ASP A C 1
ATOM 630 O O . ASP A 1 80 ? -18.098 2.950 -5.774 1.00 85.56 80 ASP A O 1
ATOM 634 N N . VAL A 1 81 ? -17.818 2.703 -3.571 1.00 85.88 81 VAL A N 1
ATOM 635 C CA . VAL A 1 81 ? -16.765 3.716 -3.449 1.00 85.88 81 VAL A CA 1
ATOM 636 C C . VAL A 1 81 ? -15.502 3.063 -2.891 1.00 85.88 81 VAL A C 1
ATOM 638 O O . VAL A 1 81 ? -15.460 2.639 -1.732 1.00 85.88 81 VAL A O 1
ATOM 641 N N . GLY A 1 82 ? -14.460 3.025 -3.723 1.00 80.19 82 GLY A N 1
ATOM 642 C CA . GLY A 1 82 ? -13.179 2.370 -3.438 1.00 80.19 82 GLY A CA 1
ATOM 643 C C . GLY A 1 82 ? -13.228 0.841 -3.555 1.00 80.19 82 GLY A C 1
ATOM 644 O O . GLY A 1 82 ? -14.289 0.248 -3.741 1.00 80.19 82 GLY A O 1
ATOM 645 N N . GLY A 1 83 ? -12.065 0.193 -3.455 1.00 75.69 83 GLY A N 1
ATOM 646 C CA . GLY A 1 83 ? -11.933 -1.265 -3.541 1.00 75.69 83 GLY A CA 1
ATOM 647 C C . GLY A 1 83 ? -12.345 -2.013 -2.264 1.00 75.69 83 GLY A C 1
ATOM 648 O O . GLY A 1 83 ? -12.554 -1.416 -1.203 1.00 75.69 83 GLY A O 1
ATOM 649 N N . ASN A 1 84 ? -12.398 -3.351 -2.345 1.00 69.81 84 ASN A N 1
ATOM 650 C CA . ASN A 1 84 ? -12.626 -4.258 -1.200 1.00 69.81 84 ASN A CA 1
ATOM 651 C C . ASN A 1 84 ? -11.374 -4.439 -0.317 1.00 69.81 84 ASN A C 1
ATOM 653 O O . ASN A 1 84 ? -11.210 -5.430 0.389 1.00 69.81 84 ASN A O 1
ATOM 657 N N . GLU A 1 85 ? -10.449 -3.496 -0.371 1.00 71.25 85 GLU A N 1
ATOM 658 C CA . GLU A 1 85 ? -9.108 -3.583 0.211 1.00 71.25 85 GLU A CA 1
ATOM 659 C C . GLU A 1 85 ? -9.111 -3.273 1.724 1.00 71.25 85 GLU A C 1
ATOM 661 O O . GLU A 1 85 ? -8.116 -2.842 2.300 1.00 71.25 85 GLU A O 1
ATOM 666 N N . CYS A 1 86 ? -10.241 -3.528 2.391 1.00 77.62 86 CYS A N 1
ATOM 667 C CA . CYS A 1 86 ? -10.460 -3.399 3.835 1.00 77.62 86 CYS A CA 1
ATOM 668 C C . CYS A 1 86 ? -10.009 -4.656 4.603 1.00 77.62 86 CYS A C 1
ATOM 670 O O . CYS A 1 86 ? -10.640 -5.060 5.589 1.00 77.62 86 CYS A O 1
ATOM 672 N N . SER A 1 87 ? -8.983 -5.329 4.089 1.00 78.56 87 SER A N 1
ATOM 673 C CA . SER A 1 87 ? -8.408 -6.563 4.616 1.00 78.56 87 SER A CA 1
ATOM 674 C C . SER A 1 87 ? -7.013 -6.306 5.160 1.00 78.56 87 SER A C 1
ATOM 676 O O . SER A 1 87 ? -6.360 -5.339 4.766 1.00 78.56 87 SER A O 1
ATOM 678 N N . THR A 1 88 ? -6.549 -7.201 6.034 1.00 85.69 88 THR A N 1
ATOM 679 C CA . THR A 1 88 ? -5.182 -7.169 6.553 1.00 85.69 88 THR A CA 1
ATOM 680 C C . THR A 1 88 ? -4.171 -6.943 5.435 1.00 85.69 88 THR A C 1
ATOM 682 O O . THR A 1 88 ? -4.242 -7.595 4.393 1.00 85.69 88 THR A O 1
ATOM 685 N N . ARG A 1 89 ? -3.239 -6.015 5.651 1.00 85.38 89 ARG A N 1
ATOM 686 C CA . ARG A 1 89 ? -2.152 -5.731 4.712 1.00 85.38 89 ARG A CA 1
ATOM 687 C C . ARG A 1 89 ? -0.986 -5.041 5.400 1.00 85.38 89 ARG A C 1
ATOM 689 O O . ARG A 1 89 ? -1.158 -4.423 6.452 1.00 85.38 89 ARG A O 1
ATOM 696 N N . ILE A 1 90 ? 0.177 -5.125 4.762 1.00 87.19 90 ILE A N 1
ATOM 697 C CA . ILE A 1 90 ? 1.348 -4.330 5.123 1.00 87.19 90 ILE A CA 1
ATOM 698 C C . ILE A 1 90 ? 1.225 -2.967 4.444 1.00 87.19 90 ILE A C 1
ATOM 700 O O . ILE A 1 90 ? 0.824 -2.887 3.288 1.00 87.19 90 ILE A O 1
ATOM 704 N N . ILE A 1 91 ? 1.573 -1.909 5.166 1.00 83.00 91 ILE A N 1
ATOM 705 C CA . ILE A 1 91 ? 1.738 -0.563 4.621 1.00 83.00 91 ILE A CA 1
ATOM 706 C C . ILE A 1 91 ? 3.115 -0.009 4.949 1.00 83.00 91 ILE A C 1
ATOM 708 O O . ILE A 1 91 ? 3.726 -0.375 5.958 1.00 83.00 91 ILE A O 1
ATOM 712 N N . SER A 1 92 ? 3.581 0.910 4.113 1.00 79.94 92 SER A N 1
ATOM 713 C CA . SER A 1 92 ? 4.719 1.763 4.423 1.00 79.94 92 SER A CA 1
ATOM 714 C C . SER A 1 92 ? 4.294 2.831 5.447 1.00 79.94 92 SER A C 1
ATOM 716 O O . SER A 1 92 ? 3.267 3.489 5.308 1.00 79.94 92 SER A O 1
ATOM 718 N N . GLY A 1 93 ? 5.063 2.976 6.528 1.00 70.56 93 GLY A N 1
ATOM 719 C CA . GLY A 1 93 ? 4.733 3.829 7.676 1.00 70.56 93 GLY A CA 1
ATOM 720 C C . GLY A 1 93 ? 4.347 3.047 8.939 1.00 70.56 93 GLY A C 1
ATOM 721 O O . GLY A 1 93 ? 4.032 1.861 8.907 1.00 70.56 93 GLY A O 1
ATOM 722 N N . GLY A 1 94 ? 4.419 3.707 10.099 1.00 57.53 94 GLY A N 1
ATOM 723 C CA . GLY A 1 94 ? 4.197 3.099 11.418 1.00 57.53 94 GLY A CA 1
ATOM 724 C C . GLY A 1 94 ? 2.729 2.814 11.744 1.00 57.53 94 GLY A C 1
ATOM 725 O O . GLY A 1 94 ? 2.162 3.486 12.596 1.00 57.53 94 GLY A O 1
ATOM 726 N N . GLY A 1 95 ? 2.120 1.827 11.078 1.00 51.75 95 GLY A N 1
ATOM 727 C CA . GLY A 1 95 ? 0.842 1.203 11.476 1.00 51.75 95 GLY A CA 1
ATOM 728 C C . GLY A 1 95 ? -0.397 2.106 11.471 1.00 51.75 95 GLY A C 1
ATOM 729 O O . GLY A 1 95 ? -1.435 1.710 11.995 1.00 51.75 95 GLY A O 1
ATOM 730 N N . GLY A 1 96 ? -0.300 3.308 10.901 1.00 55.84 96 GLY A N 1
ATOM 731 C CA . GLY A 1 96 ? -1.383 4.281 10.806 1.00 55.84 96 GLY A CA 1
ATOM 732 C C . GLY A 1 96 ? -1.644 4.691 9.363 1.00 55.84 96 GLY A C 1
ATOM 733 O O . GLY A 1 96 ? -0.766 4.610 8.507 1.00 55.84 96 GLY A O 1
ATOM 734 N N . PHE A 1 97 ? -2.861 5.151 9.099 1.00 54.50 97 PHE A N 1
ATOM 735 C CA . PHE A 1 97 ? -3.203 5.801 7.840 1.00 54.50 97 PHE A CA 1
ATOM 736 C C . PHE A 1 97 ? -2.468 7.157 7.791 1.00 54.50 97 PHE A C 1
ATOM 738 O O . PHE A 1 97 ? -2.665 7.975 8.686 1.00 54.50 97 PHE A O 1
ATOM 745 N N . GLY A 1 98 ? -1.549 7.339 6.832 1.00 54.84 98 GLY A N 1
ATOM 746 C CA . GLY A 1 98 ? -0.601 8.467 6.756 1.00 54.84 98 GLY A CA 1
ATOM 747 C C . GLY A 1 98 ? -1.218 9.861 6.524 1.00 54.84 98 GLY A C 1
ATOM 748 O O . GLY A 1 98 ? -2.377 10.109 6.837 1.00 54.84 98 GLY A O 1
ATOM 749 N N . ASP A 1 99 ? -0.426 10.788 5.967 1.00 47.66 99 ASP A N 1
ATOM 750 C CA . ASP A 1 99 ? -0.711 12.235 5.789 1.00 47.66 99 ASP A CA 1
ATOM 751 C C . ASP A 1 99 ? -2.058 12.567 5.094 1.00 47.66 99 ASP A C 1
ATOM 753 O O . ASP A 1 99 ? -2.644 13.622 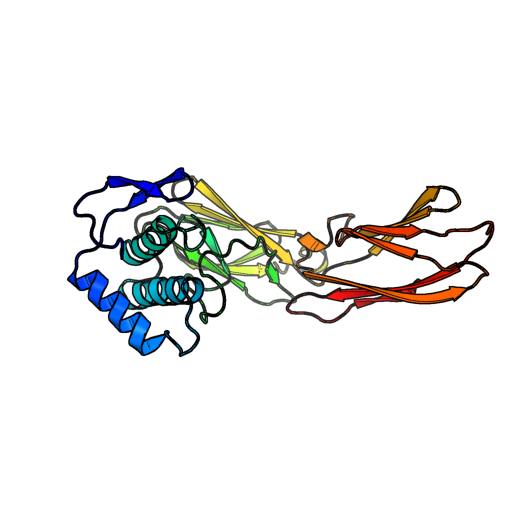5.319 1.00 47.66 99 ASP A O 1
ATOM 757 N N . GLY A 1 100 ? -2.676 11.616 4.389 1.00 49.59 100 GLY A N 1
ATOM 758 C CA . GLY A 1 100 ? -4.084 11.715 3.977 1.00 49.59 100 GLY A CA 1
ATOM 759 C C . GLY A 1 100 ? -4.310 12.148 2.534 1.00 49.59 100 GLY A C 1
ATOM 760 O O . GLY A 1 100 ? -5.420 12.551 2.200 1.00 49.59 100 GLY A O 1
ATOM 761 N N . THR A 1 101 ? -3.294 12.037 1.682 1.00 45.31 101 THR A N 1
ATOM 762 C CA . THR A 1 101 ? -3.421 12.262 0.234 1.00 45.31 101 THR A CA 1
ATOM 763 C C . THR A 1 101 ? -3.525 10.966 -0.573 1.00 45.31 101 THR A C 1
ATOM 765 O O . THR A 1 101 ? -4.073 10.989 -1.671 1.00 45.31 101 THR A O 1
ATOM 768 N N . SER A 1 102 ? -3.063 9.833 -0.033 1.00 54.81 102 SER A N 1
ATOM 769 C CA . SER A 1 102 ? -3.211 8.508 -0.644 1.00 54.81 102 SER A CA 1
ATOM 770 C C . SER A 1 102 ? -4.384 7.742 -0.034 1.00 54.81 102 SER A C 1
ATOM 772 O O . SER A 1 102 ? -4.627 7.813 1.176 1.00 54.81 102 SER A O 1
ATOM 774 N N . ASP A 1 103 ? -5.132 7.014 -0.873 1.00 57.47 103 ASP A N 1
ATOM 775 C CA . ASP A 1 103 ? -6.199 6.149 -0.383 1.00 57.47 103 ASP A CA 1
ATOM 776 C C . ASP A 1 103 ? -5.575 5.106 0.565 1.00 57.47 103 ASP A C 1
ATOM 778 O O . ASP A 1 103 ? -4.671 4.367 0.176 1.00 57.47 103 ASP A O 1
ATOM 782 N N . PRO A 1 104 ? -6.026 5.025 1.827 1.00 54.59 104 PRO A N 1
ATOM 783 C CA . PRO A 1 104 ? -5.515 4.089 2.807 1.00 54.59 104 PRO A CA 1
ATOM 784 C C . PRO A 1 104 ? -5.754 2.628 2.436 1.00 54.59 104 PRO A C 1
ATOM 786 O O . PRO A 1 104 ? -5.306 1.745 3.174 1.00 54.59 104 PRO A O 1
ATOM 789 N N . THR A 1 105 ? -6.476 2.370 1.347 1.00 55.75 105 THR A N 1
ATOM 790 C CA . THR A 1 105 ? -6.674 1.061 0.750 1.00 55.75 105 THR A CA 1
ATOM 791 C C . THR A 1 105 ? -6.004 0.899 -0.605 1.00 55.75 105 THR A C 1
ATOM 793 O O . THR A 1 105 ? -5.967 -0.232 -1.064 1.00 55.75 105 THR A O 1
ATOM 796 N N . ASP A 1 106 ? -5.385 1.942 -1.173 1.00 58.97 106 ASP A N 1
ATOM 797 C CA . ASP A 1 106 ? -4.627 1.848 -2.426 1.00 58.97 106 ASP A CA 1
ATOM 798 C C . ASP A 1 106 ? -3.621 0.695 -2.327 1.00 58.97 106 ASP A C 1
ATOM 800 O O . ASP A 1 106 ? -2.812 0.645 -1.391 1.00 58.97 106 ASP A O 1
ATOM 804 N N . GLN A 1 107 ? -3.778 -0.300 -3.199 1.00 52.78 107 GLN A N 1
ATOM 805 C CA . GLN A 1 107 ? -2.867 -1.429 -3.372 1.00 52.78 107 GLN A CA 1
ATOM 806 C C . GLN A 1 107 ? -2.023 -1.259 -4.629 1.00 52.78 107 GLN A C 1
ATOM 808 O O . GLN A 1 107 ? -1.685 -2.256 -5.281 1.00 52.78 107 GLN A O 1
ATOM 813 N N . SER A 1 108 ? -1.651 -0.023 -4.982 1.00 52.91 108 SER A N 1
ATOM 814 C CA . SER A 1 108 ? -0.522 0.163 -5.880 1.00 52.91 108 SER A CA 1
ATOM 815 C C . SER A 1 108 ? 0.610 -0.718 -5.343 1.00 52.91 108 SER A C 1
ATOM 817 O O . SER A 1 108 ? 1.044 -0.615 -4.194 1.00 52.91 108 SER A O 1
ATOM 819 N N . SER A 1 109 ? 0.972 -1.734 -6.131 1.00 51.22 109 SER A N 1
ATOM 820 C CA . SER A 1 109 ? 2.000 -2.719 -5.790 1.00 51.22 109 SER A CA 1
ATOM 821 C C . SER A 1 109 ? 3.364 -2.051 -5.936 1.00 51.22 109 SER A C 1
ATOM 823 O O . SER A 1 109 ? 4.222 -2.492 -6.698 1.00 51.22 109 SER A O 1
ATOM 825 N N . GLU A 1 110 ? 3.517 -0.908 -5.277 1.00 63.28 110 GLU A N 1
ATOM 826 C CA . GLU A 1 110 ? 4.702 -0.091 -5.302 1.00 63.28 110 GLU A CA 1
ATOM 827 C C . GLU A 1 110 ? 5.772 -0.837 -4.523 1.00 63.28 110 GLU A C 1
ATOM 829 O O . GLU A 1 110 ? 5.640 -1.148 -3.333 1.00 63.28 110 GLU A O 1
ATOM 834 N N . VAL A 1 111 ? 6.840 -1.180 -5.238 1.00 70.75 111 VAL A N 1
ATOM 835 C CA . VAL A 1 111 ? 8.049 -1.667 -4.599 1.00 70.75 111 VAL A CA 1
ATOM 836 C C . VAL A 1 111 ? 8.653 -0.495 -3.845 1.00 70.75 111 VAL A C 1
ATOM 838 O O . VAL A 1 111 ? 9.100 0.486 -4.438 1.00 70.75 111 VAL A O 1
ATOM 841 N N . ASP A 1 112 ? 8.668 -0.616 -2.524 1.00 79.56 112 ASP A N 1
ATOM 842 C CA . ASP A 1 112 ? 9.285 0.370 -1.655 1.00 79.56 112 ASP A CA 1
ATOM 843 C C . ASP A 1 112 ? 10.794 0.400 -1.900 1.00 79.56 112 ASP A C 1
ATOM 845 O O . ASP A 1 112 ? 11.441 -0.645 -1.946 1.00 79.56 112 ASP A O 1
ATOM 849 N N . VAL A 1 113 ? 11.383 1.589 -1.995 1.00 79.44 113 VAL A N 1
ATOM 850 C CA . VAL A 1 113 ? 12.834 1.727 -2.161 1.00 79.44 113 VAL A CA 1
ATOM 851 C C . VAL A 1 113 ? 13.471 2.207 -0.865 1.00 79.44 113 VAL A C 1
ATOM 853 O O . VAL A 1 113 ? 13.016 3.176 -0.252 1.00 79.44 113 VAL A O 1
ATOM 856 N N . ILE A 1 114 ? 14.539 1.529 -0.448 1.00 82.81 114 ILE A N 1
ATOM 857 C CA . ILE A 1 114 ? 15.425 1.976 0.627 1.00 82.81 114 ILE A CA 1
ATOM 858 C C . ILE A 1 114 ? 16.767 2.327 -0.011 1.00 82.81 114 ILE A C 1
ATOM 860 O O . ILE A 1 114 ? 17.590 1.455 -0.303 1.00 82.81 114 ILE A O 1
ATOM 864 N N . CYS A 1 115 ? 16.969 3.623 -0.237 1.00 72.69 115 CYS A N 1
ATOM 865 C CA . CYS A 1 115 ? 18.265 4.174 -0.610 1.00 72.69 115 CYS A CA 1
ATOM 866 C C . CYS A 1 115 ? 19.135 4.309 0.654 1.00 72.69 115 CYS A C 1
ATOM 868 O O . CYS A 1 115 ? 18.648 4.687 1.722 1.00 72.69 115 CYS A O 1
ATOM 870 N N . ASP A 1 116 ? 20.427 4.006 0.538 1.00 66.69 116 ASP A N 1
ATOM 871 C CA . ASP A 1 116 ? 21.423 4.115 1.612 1.00 66.69 116 ASP A CA 1
ATOM 872 C C . ASP A 1 116 ? 21.149 3.253 2.867 1.00 66.69 116 ASP A C 1
ATOM 874 O O . ASP A 1 116 ? 20.561 2.174 2.816 1.00 66.69 116 ASP A O 1
ATOM 878 N N . ARG A 1 117 ? 21.646 3.708 4.028 1.00 71.00 117 ARG A N 1
ATOM 879 C CA . ARG A 1 117 ? 21.484 3.069 5.348 1.00 71.00 117 ARG A CA 1
ATOM 880 C C . ARG A 1 117 ? 20.202 3.514 6.066 1.00 71.00 117 ARG A C 1
ATOM 882 O O . ARG A 1 117 ? 20.153 3.480 7.296 1.00 71.00 117 ARG A O 1
ATOM 889 N N . GLY A 1 118 ? 19.210 3.995 5.318 1.00 80.00 118 GLY A N 1
ATOM 890 C CA . GLY A 1 118 ? 17.954 4.495 5.866 1.00 80.00 118 GLY A CA 1
ATOM 891 C C . GLY A 1 118 ? 17.145 3.393 6.549 1.00 80.00 118 GLY A C 1
ATOM 892 O O . GLY A 1 118 ? 17.103 2.252 6.091 1.00 80.00 118 GLY A O 1
ATOM 893 N N . ASN A 1 119 ? 16.480 3.748 7.647 1.00 87.56 119 ASN A N 1
ATOM 894 C CA . ASN A 1 119 ? 15.471 2.887 8.248 1.00 87.56 119 ASN A CA 1
ATOM 895 C C . ASN A 1 119 ? 14.143 3.098 7.519 1.00 87.56 119 ASN A C 1
ATOM 897 O O . ASN A 1 119 ? 13.736 4.237 7.286 1.00 87.56 119 ASN A O 1
ATOM 901 N N . LYS A 1 120 ? 13.433 2.009 7.240 1.00 87.94 120 LYS A N 1
ATOM 902 C CA . LYS A 1 120 ? 12.060 2.039 6.740 1.00 87.94 120 LYS A CA 1
ATOM 903 C C . LYS A 1 120 ? 11.167 1.300 7.722 1.00 87.94 120 LYS A C 1
ATOM 905 O O . LYS A 1 120 ? 11.503 0.208 8.178 1.00 87.94 120 LYS A O 1
ATOM 910 N N . THR A 1 121 ? 10.044 1.917 8.065 1.00 91.31 121 THR A N 1
ATOM 911 C CA . THR A 1 121 ? 9.058 1.332 8.973 1.00 91.31 121 THR A CA 1
ATOM 912 C C . THR A 1 121 ? 7.862 0.849 8.181 1.00 91.31 121 THR A C 1
ATOM 914 O O . THR A 1 121 ? 7.338 1.576 7.342 1.00 91.31 121 THR A O 1
ATOM 917 N N . TYR A 1 122 ? 7.436 -0.361 8.501 1.00 89.75 122 TYR A N 1
ATOM 918 C CA . TYR A 1 122 ? 6.240 -1.012 8.013 1.00 89.75 122 TYR A CA 1
ATOM 919 C C . TYR A 1 122 ? 5.227 -1.141 9.136 1.00 89.75 122 TYR A C 1
ATOM 921 O O . TYR A 1 122 ? 5.583 -1.251 10.315 1.00 89.75 122 TYR A O 1
ATOM 929 N N . GLY A 1 123 ? 3.962 -1.131 8.754 1.00 88.50 123 GLY A N 1
ATOM 930 C CA . GLY A 1 123 ? 2.823 -1.239 9.640 1.00 88.50 123 GLY A CA 1
ATOM 931 C C . GLY A 1 123 ? 1.834 -2.267 9.135 1.00 88.50 123 GLY A C 1
ATOM 932 O O . GLY A 1 123 ? 1.809 -2.578 7.946 1.00 88.50 123 GLY A O 1
ATOM 933 N N . LEU A 1 124 ? 0.996 -2.764 10.034 1.00 87.81 124 LEU A N 1
ATOM 934 C CA . LEU A 1 124 ? -0.169 -3.555 9.677 1.00 87.81 124 LEU A CA 1
ATOM 935 C C . LEU A 1 124 ? -1.445 -2.751 9.874 1.00 87.81 124 LEU A C 1
ATOM 937 O O . LEU A 1 124 ? -1.633 -2.099 10.904 1.00 87.81 124 LEU A O 1
ATOM 941 N N . LEU A 1 125 ? -2.325 -2.849 8.885 1.00 85.69 125 LEU A N 1
ATOM 942 C CA . LEU A 1 125 ? -3.674 -2.307 8.933 1.00 85.69 125 LEU A CA 1
ATOM 943 C C . LEU A 1 125 ? -4.707 -3.413 8.832 1.00 85.69 125 LEU A C 1
ATOM 945 O O . LEU A 1 125 ? -4.442 -4.466 8.257 1.00 85.69 125 LEU A O 1
ATOM 949 N N . PHE A 1 126 ? -5.892 -3.127 9.368 1.00 84.25 126 PHE A N 1
ATOM 950 C CA . PHE A 1 126 ? -7.041 -4.023 9.421 1.00 84.25 126 PHE A CA 1
ATOM 951 C C . PHE A 1 126 ? -6.758 -5.401 10.054 1.00 84.25 126 PHE A C 1
ATOM 953 O O . PHE A 1 126 ? -7.502 -6.352 9.814 1.00 84.25 126 PHE A O 1
ATOM 960 N N . VAL A 1 127 ? -5.760 -5.486 10.934 1.00 87.00 127 VAL A N 1
ATOM 961 C CA . VAL A 1 127 ? -5.455 -6.674 11.744 1.00 87.00 127 VAL A CA 1
ATOM 962 C C . VAL A 1 127 ? -6.360 -6.724 12.975 1.00 87.00 127 VAL A C 1
ATOM 964 O O . VAL A 1 127 ? -6.770 -5.694 13.505 1.00 87.00 127 VAL A O 1
ATOM 967 N N . ASP A 1 128 ? -6.764 -7.916 13.411 1.00 80.94 128 ASP A N 1
ATOM 968 C CA . ASP A 1 128 ? -7.423 -8.086 14.712 1.00 80.94 128 ASP A CA 1
ATOM 969 C C . ASP A 1 128 ? -6.394 -7.852 15.825 1.00 80.94 128 ASP A C 1
ATOM 971 O O . ASP A 1 128 ? -5.299 -8.405 15.780 1.00 80.94 128 ASP A O 1
ATOM 975 N N . THR A 1 129 ? -6.715 -7.035 16.828 1.00 72.12 129 THR A N 1
ATOM 976 C CA . THR A 1 129 ? -5.777 -6.720 17.918 1.00 72.12 129 THR A CA 1
ATOM 977 C C . THR A 1 129 ? -5.386 -7.945 18.749 1.00 72.12 129 THR A C 1
ATOM 979 O O . THR A 1 129 ? -4.404 -7.890 19.488 1.00 72.12 129 THR A O 1
ATOM 982 N N . THR A 1 130 ? -6.119 -9.052 18.615 1.00 81.44 130 THR A N 1
ATOM 983 C CA . THR A 1 130 ? -5.824 -10.344 19.249 1.00 81.44 130 THR A CA 1
ATOM 984 C C . THR A 1 130 ? -5.065 -11.323 18.349 1.00 81.44 130 THR A C 1
ATOM 986 O O . THR A 1 130 ? -4.666 -12.386 18.827 1.00 81.44 130 THR A O 1
ATOM 989 N N . ALA A 1 131 ? -4.846 -10.977 17.077 1.00 86.75 131 ALA A N 1
ATOM 990 C CA . ALA A 1 131 ? -4.156 -11.835 16.123 1.00 86.75 131 ALA A CA 1
ATOM 991 C C . ALA A 1 131 ? -2.705 -12.092 16.540 1.00 86.75 131 ALA A C 1
ATOM 993 O O . ALA A 1 131 ? -1.998 -11.205 17.033 1.00 86.75 131 ALA A O 1
ATOM 994 N N . ASN A 1 132 ? -2.231 -13.307 16.280 1.00 92.12 132 ASN A N 1
ATOM 995 C CA . ASN A 1 132 ? -0.820 -13.625 16.414 1.00 92.12 132 ASN A CA 1
ATOM 996 C C . ASN A 1 132 ? -0.078 -13.123 15.171 1.00 92.12 132 ASN A C 1
ATOM 998 O O . ASN A 1 132 ? -0.333 -13.599 14.062 1.00 92.12 132 ASN A O 1
ATOM 1002 N N . VAL A 1 133 ? 0.836 -12.168 15.368 1.00 94.12 133 VAL A N 1
ATOM 1003 C CA . VAL A 1 133 ? 1.656 -11.597 14.298 1.00 94.12 133 VAL A CA 1
ATOM 1004 C C . VAL A 1 133 ? 3.115 -11.981 14.479 1.00 94.12 133 VAL A C 1
ATOM 1006 O O . VAL A 1 133 ? 3.716 -11.714 15.519 1.00 94.12 133 VAL A O 1
ATOM 1009 N N . VAL A 1 134 ? 3.705 -12.531 13.419 1.00 95.38 134 VAL A N 1
ATOM 1010 C CA . VAL A 1 134 ? 5.144 -12.790 13.330 1.00 95.38 134 VAL A CA 1
ATOM 1011 C C . VAL A 1 134 ? 5.711 -12.096 12.102 1.00 95.38 134 VAL A C 1
ATOM 1013 O O . VAL A 1 134 ? 5.300 -12.377 10.976 1.00 95.38 134 VAL A O 1
ATOM 1016 N N . TRP A 1 135 ? 6.701 -11.228 12.300 1.00 96.19 135 TRP A N 1
ATOM 1017 C CA . TRP A 1 135 ? 7.427 -10.620 11.192 1.00 96.19 135 TRP A CA 1
ATOM 1018 C C . TRP A 1 135 ? 8.613 -11.477 10.760 1.00 96.19 135 TRP A C 1
ATOM 1020 O O . TRP A 1 135 ? 9.384 -11.979 11.578 1.00 96.19 135 TRP A O 1
ATOM 1030 N N . THR A 1 136 ? 8.835 -11.573 9.457 1.00 96.12 136 THR A N 1
ATOM 1031 C CA . THR A 1 136 ? 10.026 -12.179 8.856 1.00 96.12 136 THR A CA 1
ATOM 1032 C C . THR A 1 136 ? 10.563 -11.266 7.760 1.00 96.12 136 THR A C 1
ATOM 1034 O O . THR A 1 136 ? 9.821 -10.482 7.170 1.00 96.12 136 THR A O 1
ATOM 1037 N N . VAL A 1 137 ? 11.874 -11.310 7.533 1.00 94.44 137 VAL A N 1
ATOM 1038 C CA . VAL A 1 137 ? 12.563 -10.434 6.577 1.00 94.44 137 VAL A CA 1
ATOM 1039 C C . VAL A 1 137 ? 13.519 -11.254 5.722 1.00 94.44 137 VAL A C 1
ATOM 1041 O O . VAL A 1 137 ? 14.016 -12.291 6.171 1.00 94.44 137 VAL A O 1
ATOM 1044 N N . SER A 1 138 ? 13.783 -10.801 4.500 1.00 92.00 138 SER A N 1
ATOM 1045 C CA . SER A 1 138 ? 14.805 -11.392 3.636 1.00 92.00 138 SER A CA 1
ATOM 1046 C C . SER A 1 138 ? 16.212 -11.277 4.245 1.00 92.00 138 SER A C 1
ATOM 1048 O O . SER A 1 138 ? 16.485 -10.432 5.096 1.00 92.00 138 SER A O 1
ATOM 1050 N N . SER A 1 139 ? 17.142 -12.132 3.812 1.00 88.94 139 SER A N 1
ATOM 1051 C CA . SER A 1 139 ? 18.489 -12.253 4.402 1.00 88.94 139 SER A CA 1
ATOM 1052 C C . SER A 1 139 ? 19.356 -10.988 4.306 1.00 88.94 139 SER A C 1
ATOM 1054 O O . SER A 1 139 ? 20.278 -10.812 5.112 1.00 88.94 139 SER A O 1
ATOM 1056 N N . ASN A 1 140 ? 19.059 -10.128 3.331 1.00 86.62 140 ASN A N 1
ATOM 1057 C CA . ASN A 1 140 ? 19.685 -8.831 3.082 1.00 86.62 140 ASN A CA 1
ATOM 1058 C C . ASN A 1 140 ? 19.071 -7.676 3.895 1.00 86.62 140 ASN A C 1
ATOM 1060 O O . ASN A 1 140 ? 19.582 -6.561 3.814 1.00 86.62 140 ASN A O 1
ATOM 1064 N N . LEU A 1 141 ? 18.046 -7.928 4.714 1.00 89.62 141 LEU A N 1
ATOM 1065 C CA . LEU A 1 141 ? 17.502 -6.976 5.685 1.00 89.62 141 LEU A CA 1
ATOM 1066 C C . LEU A 1 141 ? 17.921 -7.333 7.114 1.00 89.62 141 LEU A C 1
ATOM 1068 O O . LEU A 1 141 ? 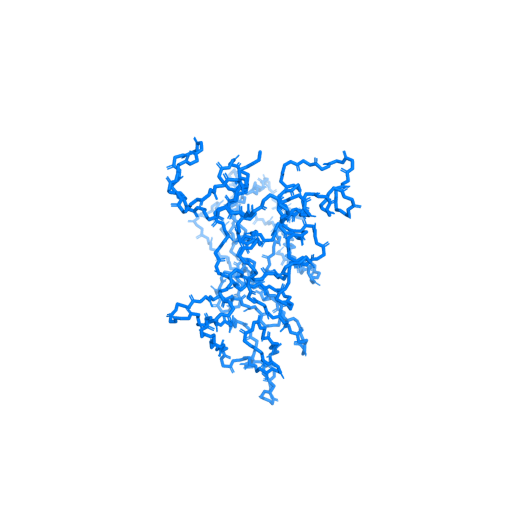18.149 -8.494 7.459 1.00 89.62 141 LEU A O 1
ATOM 1072 N N . GLU A 1 142 ? 17.984 -6.318 7.968 1.00 90.31 142 GLU A N 1
ATOM 1073 C CA . GLU A 1 142 ? 18.074 -6.472 9.417 1.00 90.31 142 GLU A CA 1
ATOM 1074 C C . GLU A 1 142 ? 16.916 -5.740 10.103 1.00 90.31 142 GLU A C 1
ATOM 1076 O O . GLU A 1 142 ? 16.501 -4.656 9.683 1.00 90.31 142 GLU A O 1
ATOM 1081 N N . LYS A 1 143 ? 16.375 -6.355 11.160 1.00 93.19 143 LYS A N 1
ATOM 1082 C CA . LYS A 1 143 ? 15.311 -5.764 11.972 1.00 93.19 143 LYS A CA 1
ATOM 1083 C C . LYS A 1 143 ? 15.922 -4.790 12.977 1.00 93.19 143 LYS A C 1
ATOM 1085 O O . LYS A 1 143 ? 16.791 -5.175 13.754 1.00 93.19 143 LYS A O 1
ATOM 1090 N N . MET A 1 144 ? 15.448 -3.551 12.969 1.00 92.81 144 MET A N 1
ATOM 1091 C CA . MET A 1 144 ? 15.891 -2.488 13.875 1.00 92.81 144 MET A CA 1
ATOM 1092 C C . MET A 1 144 ? 14.988 -2.362 15.094 1.00 92.81 144 MET A C 1
ATOM 1094 O O . MET A 1 144 ? 15.468 -2.158 16.205 1.00 92.81 144 MET A O 1
ATOM 1098 N N . ASN A 1 145 ? 13.680 -2.466 14.873 1.00 93.69 145 ASN A N 1
ATOM 1099 C CA . ASN A 1 145 ? 12.670 -2.446 15.917 1.00 93.69 145 ASN A CA 1
ATOM 1100 C C . ASN A 1 145 ? 11.464 -3.270 15.464 1.00 93.69 145 ASN A C 1
ATOM 1102 O O . ASN A 1 145 ? 11.139 -3.278 14.277 1.00 93.69 145 ASN A O 1
ATOM 1106 N N . GLU A 1 146 ? 10.799 -3.940 16.396 1.00 93.94 146 GLU A N 1
ATOM 1107 C CA . GLU A 1 146 ? 9.644 -4.784 16.103 1.00 93.94 146 GLU A CA 1
ATOM 1108 C C . GLU A 1 146 ? 8.611 -4.675 17.221 1.00 93.94 146 GLU A C 1
ATOM 1110 O O . GLU A 1 146 ? 8.928 -4.763 18.407 1.00 93.94 146 GLU A O 1
ATOM 1115 N N . THR A 1 147 ? 7.360 -4.497 16.819 1.00 91.31 147 THR A N 1
ATOM 1116 C CA . THR A 1 147 ? 6.167 -4.643 17.647 1.00 91.31 147 THR A CA 1
ATOM 1117 C C . THR A 1 147 ? 5.183 -5.558 16.918 1.00 91.31 147 THR A C 1
ATOM 1119 O O . THR A 1 147 ? 5.379 -5.899 15.750 1.00 91.31 147 THR A O 1
ATOM 1122 N N . THR A 1 148 ? 4.077 -5.925 17.568 1.00 88.75 148 THR A N 1
ATOM 1123 C CA . THR A 1 148 ? 3.021 -6.727 16.928 1.00 88.75 148 THR A CA 1
ATOM 1124 C C . THR A 1 148 ? 2.501 -6.087 15.637 1.00 88.75 148 THR A C 1
ATOM 1126 O O . THR A 1 148 ? 2.222 -6.789 14.675 1.00 88.75 148 THR A O 1
ATOM 1129 N N . LEU A 1 149 ? 2.395 -4.755 15.580 1.00 88.56 149 LEU A N 1
ATOM 1130 C CA . LEU A 1 149 ? 1.770 -4.046 14.455 1.00 88.56 149 LEU A CA 1
ATOM 1131 C C . LEU A 1 149 ? 2.756 -3.273 13.580 1.00 88.56 149 LEU A C 1
ATOM 1133 O O . LEU A 1 149 ? 2.337 -2.679 12.589 1.00 88.56 149 LEU A O 1
ATOM 1137 N N . SER A 1 150 ? 4.041 -3.242 13.932 1.00 90.44 150 SER A N 1
ATOM 1138 C CA . SER A 1 150 ? 5.026 -2.463 13.194 1.00 90.44 150 SER A CA 1
ATOM 1139 C C . SER A 1 150 ? 6.402 -3.113 13.189 1.00 90.44 150 SER A C 1
ATOM 1141 O O . SER A 1 150 ? 6.842 -3.686 14.181 1.00 90.44 150 SER A O 1
ATOM 1143 N N . LEU A 1 151 ? 7.103 -2.971 12.071 1.00 94.12 151 LEU A N 1
ATOM 1144 C CA . LEU A 1 151 ? 8.451 -3.470 11.877 1.00 94.12 151 LEU A CA 1
ATOM 1145 C C . LEU A 1 151 ? 9.299 -2.380 11.233 1.00 94.12 151 LEU A C 1
ATOM 1147 O O . LEU A 1 151 ? 9.012 -1.938 10.126 1.00 94.12 151 LEU A O 1
ATOM 1151 N N . THR A 1 152 ? 10.386 -1.989 11.885 1.00 93.31 152 THR A N 1
ATOM 1152 C CA . THR A 1 152 ? 11.408 -1.138 11.278 1.00 93.31 152 THR A CA 1
ATOM 1153 C C . THR A 1 152 ? 12.563 -2.003 10.803 1.00 93.31 152 THR A C 1
ATOM 1155 O O . THR A 1 152 ? 13.158 -2.742 11.589 1.00 93.31 152 THR A O 1
ATOM 1158 N N . VAL A 1 153 ? 12.910 -1.884 9.525 1.00 92.50 153 VAL A N 1
ATOM 1159 C CA . VAL A 1 153 ? 14.024 -2.595 8.889 1.00 92.50 153 VAL A CA 1
ATOM 1160 C C . VAL A 1 153 ? 15.013 -1.618 8.274 1.00 92.50 153 VAL A C 1
ATOM 1162 O O . VAL A 1 153 ? 14.690 -0.460 8.004 1.00 92.50 153 VAL A O 1
ATOM 1165 N N . ARG A 1 154 ? 16.219 -2.110 8.011 1.00 88.75 154 ARG A N 1
ATOM 1166 C CA . ARG A 1 154 ? 17.191 -1.467 7.123 1.00 88.75 154 ARG A CA 1
ATOM 1167 C C . ARG A 1 154 ? 17.966 -2.529 6.344 1.00 88.75 154 ARG A C 1
ATOM 1169 O O . ARG A 1 154 ? 17.938 -3.707 6.709 1.00 88.75 154 ARG A O 1
ATOM 1176 N N . GLY A 1 155 ? 18.673 -2.118 5.294 1.00 86.69 155 GLY A N 1
ATOM 1177 C CA . GLY A 1 155 ? 19.605 -2.996 4.586 1.00 86.69 155 GLY A CA 1
ATOM 1178 C C . GLY A 1 155 ? 20.715 -3.488 5.519 1.00 86.69 155 GLY A C 1
ATOM 1179 O O . GLY A 1 155 ? 21.329 -2.696 6.234 1.00 86.69 155 GLY A O 1
ATOM 1180 N N . ARG A 1 156 ? 20.974 -4.797 5.522 1.00 84.69 156 ARG A N 1
ATOM 1181 C CA . ARG A 1 156 ? 21.955 -5.428 6.408 1.00 84.69 156 ARG A CA 1
ATOM 1182 C C . ARG A 1 156 ? 23.378 -4.993 6.048 1.00 84.69 156 ARG A C 1
ATOM 1184 O O . ARG A 1 156 ? 23.764 -4.968 4.881 1.00 84.69 156 ARG A O 1
ATOM 1191 N N . LEU A 1 157 ? 24.192 -4.695 7.058 1.00 73.69 157 LEU A N 1
ATOM 1192 C CA . LEU A 1 157 ? 25.573 -4.227 6.884 1.00 73.69 157 LEU A CA 1
ATOM 1193 C C . LEU A 1 157 ? 26.597 -5.347 7.141 1.00 73.69 157 LEU A C 1
ATOM 1195 O O . LEU A 1 157 ? 27.277 -5.355 8.161 1.00 73.69 157 LEU A O 1
ATOM 1199 N N . ASN A 1 158 ? 26.748 -6.296 6.213 1.00 63.88 158 ASN A N 1
ATOM 1200 C CA . ASN A 1 158 ? 27.780 -7.342 6.317 1.00 63.88 158 ASN A CA 1
ATOM 1201 C C . ASN A 1 158 ? 29.057 -6.953 5.551 1.00 63.88 158 ASN A C 1
ATOM 1203 O O . ASN A 1 158 ? 29.351 -7.535 4.513 1.00 63.88 158 ASN A O 1
ATOM 1207 N N . GLY A 1 159 ? 29.808 -5.962 6.045 1.00 63.34 159 GLY A N 1
ATOM 1208 C CA . GLY A 1 159 ? 31.190 -5.655 5.621 1.00 63.34 159 GLY A CA 1
ATOM 1209 C C . GLY A 1 159 ? 31.408 -5.145 4.182 1.00 63.34 159 GLY A C 1
ATOM 1210 O O . GLY A 1 159 ? 32.386 -4.446 3.935 1.00 63.34 159 GLY A O 1
ATOM 1211 N N . THR A 1 160 ? 30.508 -5.422 3.234 1.00 56.12 160 THR A N 1
ATOM 1212 C CA . THR A 1 160 ? 30.540 -4.922 1.851 1.00 56.12 160 THR A CA 1
ATOM 1213 C C . THR A 1 160 ? 29.105 -4.743 1.352 1.00 56.12 160 THR A C 1
ATOM 1215 O O . THR A 1 160 ? 28.344 -5.705 1.281 1.00 56.12 160 THR A O 1
ATOM 1218 N N . LEU A 1 161 ? 28.724 -3.505 1.015 1.00 54.56 161 LEU A N 1
ATOM 1219 C CA . LEU A 1 161 ? 27.351 -3.128 0.634 1.00 54.56 161 LEU A CA 1
ATOM 1220 C C . LEU A 1 161 ? 26.823 -3.907 -0.584 1.00 54.56 161 LEU A C 1
ATOM 1222 O O . LEU A 1 161 ? 25.627 -4.134 -0.683 1.00 54.56 161 LEU A O 1
ATOM 1226 N N . ALA A 1 162 ? 27.700 -4.376 -1.476 1.00 53.81 162 ALA A N 1
ATOM 1227 C CA . ALA A 1 162 ? 27.324 -5.038 -2.728 1.00 53.81 162 ALA A CA 1
ATOM 1228 C C . ALA A 1 162 ? 26.477 -6.315 -2.554 1.00 53.81 162 ALA A C 1
ATOM 1230 O O . ALA A 1 162 ? 25.673 -6.629 -3.425 1.00 53.81 162 ALA A O 1
ATOM 1231 N N . ASN A 1 163 ? 26.613 -7.030 -1.431 1.00 55.78 163 ASN A N 1
ATOM 1232 C CA . ASN A 1 163 ? 25.881 -8.282 -1.193 1.00 55.78 163 ASN A CA 1
ATOM 1233 C C . ASN A 1 163 ? 24.503 -8.071 -0.546 1.00 55.78 163 ASN A C 1
ATOM 1235 O O . ASN A 1 163 ? 23.792 -9.044 -0.294 1.00 55.78 163 ASN A O 1
ATOM 1239 N N . THR A 1 164 ? 24.141 -6.826 -0.226 1.00 63.81 164 THR A N 1
ATOM 1240 C CA . THR A 1 164 ? 22.869 -6.484 0.424 1.00 63.81 164 THR A CA 1
ATOM 1241 C C . THR A 1 164 ? 21.968 -5.594 -0.424 1.00 63.81 164 THR A C 1
ATOM 1243 O O . THR A 1 164 ? 20.845 -5.325 -0.011 1.00 63.81 164 THR A O 1
ATOM 1246 N N . LEU A 1 165 ? 22.408 -5.208 -1.626 1.00 75.75 165 LEU A N 1
ATOM 1247 C CA . LEU A 1 165 ? 21.584 -4.499 -2.609 1.00 75.75 165 LEU A CA 1
ATOM 1248 C C . LEU A 1 165 ? 20.695 -5.471 -3.397 1.00 75.75 165 LEU A C 1
ATOM 1250 O O . LEU A 1 165 ? 20.998 -6.659 -3.523 1.00 75.75 165 LEU A O 1
ATOM 1254 N N . GLY A 1 166 ? 19.608 -4.949 -3.955 1.00 80.12 166 GLY A N 1
ATOM 1255 C CA . GLY A 1 166 ? 18.677 -5.686 -4.801 1.00 80.12 166 GLY A CA 1
ATOM 1256 C C . GLY A 1 166 ? 17.345 -6.002 -4.127 1.00 80.12 166 GLY A C 1
ATOM 1257 O O . GLY A 1 166 ? 16.925 -5.321 -3.191 1.00 80.12 166 GLY A O 1
ATOM 1258 N N . HIS A 1 167 ? 16.661 -7.039 -4.618 1.00 83.06 167 HIS A N 1
ATOM 1259 C CA . HIS A 1 167 ? 15.348 -7.421 -4.100 1.00 83.06 167 HIS A CA 1
ATOM 1260 C C . HIS A 1 167 ? 15.422 -7.858 -2.637 1.00 83.06 167 HIS A C 1
ATOM 1262 O O . HIS A 1 167 ? 16.203 -8.732 -2.252 1.00 83.06 167 HIS A O 1
ATOM 1268 N N . ALA A 1 168 ? 14.546 -7.280 -1.835 1.00 87.44 168 ALA A N 1
ATOM 1269 C CA . ALA A 1 168 ? 14.298 -7.622 -0.453 1.00 87.44 168 ALA A CA 1
ATOM 1270 C C . ALA A 1 168 ? 12.789 -7.730 -0.227 1.00 87.44 168 ALA A C 1
ATOM 1272 O O . ALA A 1 168 ? 11.984 -7.329 -1.067 1.00 87.44 168 ALA A O 1
ATOM 1273 N N . TYR A 1 169 ? 12.395 -8.297 0.905 1.00 90.31 169 TYR A N 1
ATOM 1274 C CA . TYR A 1 169 ? 10.990 -8.353 1.277 1.00 90.31 169 TYR A CA 1
ATOM 1275 C C . TYR A 1 169 ? 10.820 -8.412 2.787 1.00 90.31 169 TYR A C 1
ATOM 1277 O O . TYR A 1 169 ? 11.675 -8.920 3.521 1.00 90.31 169 TYR A O 1
ATOM 1285 N N . VAL A 1 170 ? 9.657 -7.957 3.232 1.00 93.94 170 VAL A N 1
ATOM 1286 C CA . VAL A 1 170 ? 9.136 -8.230 4.569 1.00 93.94 170 VAL A CA 1
ATOM 1287 C C . VAL A 1 170 ? 7.866 -9.061 4.441 1.00 93.94 170 VAL A C 1
ATOM 1289 O O . VAL A 1 170 ? 7.073 -8.869 3.518 1.00 93.94 170 VAL A O 1
ATOM 1292 N N . ILE A 1 171 ? 7.685 -10.012 5.352 1.00 94.75 171 ILE A N 1
ATOM 1293 C CA . ILE A 1 171 ? 6.472 -10.819 5.449 1.00 94.75 171 ILE A CA 1
ATOM 1294 C C . ILE A 1 171 ? 5.932 -10.710 6.869 1.00 94.75 171 ILE A C 1
ATOM 1296 O O . ILE A 1 171 ? 6.648 -10.990 7.830 1.00 94.75 171 ILE A O 1
ATOM 1300 N N . ALA A 1 172 ? 4.659 -10.353 6.990 1.00 94.44 172 ALA A N 1
ATOM 1301 C CA . ALA A 1 172 ? 3.890 -10.488 8.216 1.00 94.44 172 ALA A CA 1
ATOM 1302 C C . ALA A 1 172 ? 3.046 -11.757 8.125 1.00 94.44 172 ALA A C 1
ATOM 1304 O O . ALA A 1 172 ? 2.230 -11.898 7.215 1.00 94.44 172 ALA A O 1
ATOM 1305 N N . ILE A 1 173 ? 3.232 -12.680 9.060 1.00 94.75 173 ILE A N 1
AT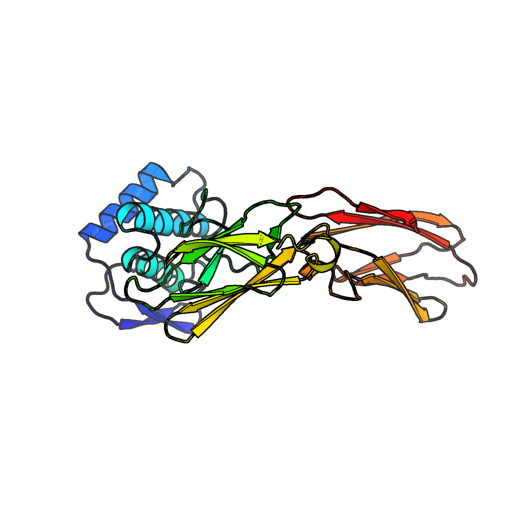OM 1306 C CA . ILE A 1 173 ? 2.368 -13.847 9.219 1.00 94.75 173 ILE A CA 1
ATOM 1307 C C . ILE A 1 173 ? 1.338 -13.488 10.284 1.00 94.75 173 ILE A C 1
ATOM 1309 O O . ILE A 1 173 ? 1.706 -13.326 11.443 1.00 94.75 173 ILE A O 1
ATOM 1313 N N . VAL A 1 174 ? 0.075 -13.350 9.889 1.00 93.44 174 VAL A N 1
ATOM 1314 C CA . VAL A 1 174 ? -1.050 -13.014 10.772 1.00 93.44 174 VAL A CA 1
ATOM 1315 C C . VAL A 1 174 ? -1.968 -14.228 10.841 1.00 93.44 174 VAL A C 1
ATOM 1317 O O . VAL A 1 174 ? -2.547 -14.615 9.826 1.00 93.44 174 VAL A O 1
ATOM 1320 N N . ASP A 1 175 ? -2.036 -14.875 12.006 1.00 92.88 175 ASP A N 1
ATOM 1321 C CA . ASP A 1 175 ? -2.799 -16.116 12.239 1.00 92.88 175 ASP A CA 1
ATOM 1322 C C . ASP A 1 175 ? -2.540 -17.212 11.182 1.00 92.88 175 ASP A C 1
ATOM 1324 O O . ASP A 1 175 ? -3.433 -17.938 10.747 1.00 92.88 175 ASP A O 1
ATOM 1328 N N . GLY A 1 176 ? -1.282 -17.325 10.742 1.00 90.50 176 GLY A N 1
ATOM 1329 C CA . GLY A 1 176 ? -0.840 -18.305 9.744 1.00 90.50 176 GLY A CA 1
ATOM 1330 C C . GLY A 1 176 ? -0.987 -17.865 8.283 1.00 90.50 176 GLY A C 1
ATOM 1331 O O . GLY A 1 176 ? -0.507 -18.572 7.398 1.00 90.50 176 GLY A O 1
ATOM 1332 N N . VAL A 1 177 ? -1.579 -16.698 8.008 1.00 92.00 177 VAL A N 1
ATOM 1333 C CA . VAL A 1 177 ? -1.670 -16.123 6.656 1.00 92.00 177 VAL A CA 1
ATOM 1334 C C . VAL A 1 177 ? -0.516 -15.152 6.423 1.00 92.00 177 VAL A C 1
ATOM 1336 O O . VAL A 1 177 ? -0.303 -14.235 7.211 1.00 92.00 177 VAL A O 1
ATOM 1339 N N . ALA A 1 178 ? 0.230 -15.344 5.335 1.00 92.44 178 ALA A N 1
ATOM 1340 C CA . ALA A 1 178 ? 1.373 -14.507 4.989 1.00 92.44 178 ALA A CA 1
ATOM 1341 C C . ALA A 1 178 ? 0.966 -13.316 4.108 1.00 92.44 178 ALA A C 1
ATOM 1343 O O . ALA A 1 178 ? 0.382 -13.493 3.040 1.00 92.44 178 ALA A O 1
ATOM 1344 N N . TYR A 1 179 ? 1.361 -12.117 4.526 1.00 90.81 179 TYR A N 1
ATOM 1345 C CA . TYR A 1 179 ? 1.272 -10.874 3.764 1.00 90.81 179 TYR A CA 1
ATOM 1346 C C . TYR A 1 179 ? 2.686 -10.429 3.429 1.00 90.81 179 TYR A C 1
ATOM 1348 O O . TYR A 1 179 ? 3.525 -10.374 4.323 1.00 90.81 179 TYR A O 1
ATOM 1356 N N . ARG A 1 180 ? 2.966 -10.136 2.159 1.00 91.38 180 ARG A N 1
ATOM 1357 C CA . ARG A 1 180 ? 4.307 -9.791 1.675 1.00 91.38 180 ARG A CA 1
ATOM 1358 C C . ARG A 1 180 ? 4.328 -8.362 1.152 1.00 91.38 180 ARG A C 1
ATOM 1360 O O . ARG A 1 180 ? 3.426 -7.973 0.424 1.00 91.38 180 ARG A O 1
ATOM 1367 N N . GLN A 1 181 ? 5.392 -7.639 1.479 1.00 88.81 181 GLN A N 1
ATOM 1368 C CA . GLN A 1 181 ? 5.749 -6.373 0.852 1.00 88.81 181 GLN A CA 1
ATOM 1369 C C . GLN A 1 181 ? 7.140 -6.513 0.237 1.00 88.81 181 GLN A C 1
ATOM 1371 O O . GLN A 1 181 ? 8.098 -6.875 0.929 1.00 88.81 181 GLN A O 1
ATOM 1376 N N . ASP A 1 182 ? 7.237 -6.240 -1.062 1.00 86.69 182 ASP A N 1
ATOM 1377 C CA . ASP A 1 182 ? 8.499 -6.234 -1.796 1.00 86.69 182 ASP A CA 1
ATOM 1378 C C . ASP A 1 182 ? 9.204 -4.882 -1.666 1.00 86.69 182 ASP A C 1
ATOM 1380 O O . ASP A 1 182 ? 8.572 -3.825 -1.574 1.00 86.69 182 ASP A O 1
ATOM 1384 N N . ILE A 1 183 ? 10.533 -4.945 -1.615 1.00 85.00 183 ILE A N 1
ATOM 1385 C CA . ILE A 1 183 ? 11.425 -3.821 -1.344 1.00 85.00 183 ILE A CA 1
ATOM 1386 C C . ILE A 1 183 ? 12.610 -3.892 -2.310 1.00 85.00 183 ILE A C 1
ATOM 1388 O O . ILE A 1 183 ? 13.134 -4.972 -2.593 1.00 85.00 183 ILE A O 1
ATOM 1392 N N . TRP A 1 184 ? 13.078 -2.742 -2.779 1.00 85.00 184 TRP A N 1
ATOM 1393 C CA . TRP A 1 184 ? 14.357 -2.603 -3.459 1.00 85.00 184 TRP A CA 1
ATOM 1394 C C . TRP A 1 184 ? 15.381 -1.924 -2.546 1.00 85.00 184 TRP A C 1
ATOM 1396 O O . TRP A 1 184 ? 15.140 -0.834 -2.024 1.00 85.00 184 TRP A O 1
ATOM 1406 N N . LEU A 1 185 ? 16.528 -2.574 -2.342 1.00 83.12 185 LEU A N 1
ATOM 1407 C CA . LEU A 1 185 ? 17.653 -2.028 -1.586 1.00 83.12 185 LEU A CA 1
ATOM 1408 C C . LEU A 1 185 ? 18.696 -1.438 -2.537 1.00 83.12 185 LEU A C 1
ATOM 1410 O O . LEU A 1 185 ? 19.305 -2.166 -3.324 1.00 83.12 185 LEU A O 1
ATOM 1414 N N . GLY A 1 186 ? 18.958 -0.139 -2.403 1.00 78.38 186 GLY A N 1
ATOM 1415 C CA . GLY A 1 186 ? 19.989 0.570 -3.159 1.00 78.38 186 GLY A CA 1
ATOM 1416 C C . GLY A 1 186 ? 19.502 1.285 -4.413 1.00 78.38 186 GLY A C 1
ATOM 1417 O O . GLY A 1 186 ? 18.308 1.408 -4.673 1.00 78.38 186 GLY A O 1
ATOM 1418 N N . GLU A 1 187 ? 20.466 1.773 -5.192 1.00 76.38 187 GLU A N 1
ATOM 1419 C CA . GLU A 1 187 ? 20.203 2.476 -6.445 1.00 76.38 187 GLU A CA 1
ATOM 1420 C C . GLU A 1 187 ? 19.599 1.511 -7.485 1.00 76.38 187 GLU A C 1
ATOM 1422 O O . GLU A 1 187 ? 20.208 0.469 -7.768 1.00 76.38 187 GLU A O 1
ATOM 1427 N N . PRO A 1 188 ? 18.425 1.823 -8.068 1.00 76.12 188 PRO A N 1
ATOM 1428 C CA . PRO A 1 188 ? 17.860 1.054 -9.172 1.00 76.12 188 PRO A CA 1
ATOM 1429 C C . PRO A 1 188 ? 18.864 0.930 -10.320 1.00 76.12 188 PRO A C 1
ATOM 1431 O O . PRO A 1 188 ? 19.446 1.920 -10.767 1.00 76.12 188 PRO A O 1
ATOM 1434 N N . GLN A 1 189 ? 19.085 -0.287 -10.810 1.00 78.38 189 GLN A N 1
ATOM 1435 C CA . GLN A 1 189 ? 19.994 -0.513 -11.929 1.00 78.38 189 GLN A CA 1
ATOM 1436 C C . GLN A 1 189 ? 19.187 -0.613 -13.211 1.00 78.38 189 GLN A C 1
ATOM 1438 O O . GLN A 1 189 ? 18.234 -1.377 -13.283 1.00 78.38 189 GLN A O 1
ATOM 1443 N N . VAL A 1 190 ? 19.571 0.140 -14.233 1.00 79.69 190 VAL A N 1
ATOM 1444 C CA . VAL A 1 190 ? 18.949 0.051 -15.555 1.00 79.69 190 VAL A CA 1
ATOM 1445 C C . VAL A 1 190 ? 20.050 -0.109 -16.580 1.00 79.69 190 VAL A C 1
ATOM 1447 O O . VAL A 1 190 ? 20.958 0.724 -16.655 1.00 79.69 190 VAL A O 1
ATOM 1450 N N . SER A 1 191 ? 19.968 -1.189 -17.345 1.00 81.62 191 SER A N 1
ATOM 1451 C CA . SER A 1 191 ? 20.769 -1.436 -18.534 1.00 81.62 191 SER A CA 1
ATOM 1452 C C . SER A 1 191 ? 19.872 -1.550 -19.758 1.00 81.62 191 SER A C 1
ATOM 1454 O O . SER A 1 191 ? 18.671 -1.792 -19.654 1.00 81.62 191 SER A O 1
ATOM 1456 N N . MET A 1 192 ? 20.469 -1.379 -20.932 1.00 78.69 192 MET A N 1
ATOM 1457 C CA . MET A 1 192 ? 19.777 -1.529 -22.207 1.00 78.69 192 MET A CA 1
ATOM 1458 C C . MET A 1 192 ? 20.233 -2.809 -22.891 1.00 78.69 192 MET A C 1
ATOM 1460 O O . MET A 1 192 ? 21.433 -3.089 -22.953 1.00 78.69 192 MET A O 1
ATOM 1464 N N . ARG A 1 193 ? 19.281 -3.554 -23.448 1.00 81.88 193 ARG A N 1
ATOM 1465 C CA . ARG A 1 193 ? 19.548 -4.707 -24.303 1.00 81.88 193 ARG A CA 1
ATOM 1466 C C . ARG A 1 193 ? 18.880 -4.534 -25.656 1.00 81.88 193 ARG A C 1
ATOM 1468 O O . ARG A 1 193 ? 17.683 -4.284 -25.753 1.00 81.88 193 ARG A O 1
ATOM 1475 N N . TYR A 1 194 ? 19.662 -4.759 -26.701 1.00 80.00 194 TYR A N 1
ATOM 1476 C CA . TYR A 1 194 ? 19.229 -4.643 -28.085 1.00 80.00 194 TYR A CA 1
ATOM 1477 C C . TYR A 1 194 ? 18.885 -6.017 -28.647 1.00 80.00 194 TYR A C 1
ATOM 1479 O O . TYR A 1 194 ? 19.667 -6.963 -28.522 1.00 80.00 194 TYR A O 1
ATOM 1487 N N . VAL A 1 195 ? 17.723 -6.126 -29.286 1.00 78.25 195 VAL A N 1
ATOM 1488 C CA . VAL A 1 195 ? 17.306 -7.334 -29.999 1.00 78.25 195 VAL A CA 1
ATOM 1489 C C . VAL A 1 195 ? 16.861 -6.938 -31.398 1.00 78.25 195 VAL A C 1
ATOM 1491 O O . VAL A 1 195 ? 15.829 -6.297 -31.588 1.00 78.25 195 VAL A O 1
ATOM 1494 N N . GLN A 1 196 ? 17.647 -7.333 -32.397 1.00 78.94 196 GLN A N 1
ATOM 1495 C CA . GLN A 1 196 ? 17.232 -7.211 -33.788 1.00 78.94 196 GLN A CA 1
ATOM 1496 C C . GLN A 1 196 ? 16.080 -8.189 -34.046 1.00 78.94 196 GLN A C 1
ATOM 1498 O O . GLN A 1 196 ? 16.232 -9.393 -33.839 1.00 78.94 196 GLN A O 1
ATOM 1503 N N . HIS A 1 197 ? 14.933 -7.677 -34.492 1.00 70.81 197 HIS A N 1
ATOM 1504 C CA . HIS A 1 197 ? 13.766 -8.503 -34.807 1.00 70.81 197 HIS A CA 1
ATOM 1505 C C . HIS A 1 197 ? 13.665 -8.784 -36.303 1.00 70.81 197 HIS A C 1
ATOM 1507 O O . HIS A 1 197 ? 13.488 -9.924 -36.726 1.00 70.81 197 HIS A O 1
ATOM 1513 N N . THR A 1 198 ? 13.835 -7.738 -37.107 1.00 73.25 198 THR A N 1
ATOM 1514 C CA . THR A 1 198 ? 13.912 -7.813 -38.567 1.00 73.25 198 THR A CA 1
ATOM 1515 C C . THR A 1 198 ? 14.996 -6.843 -39.052 1.00 73.25 198 THR A C 1
ATOM 1517 O O . THR A 1 198 ? 15.515 -6.057 -38.257 1.00 73.25 198 THR A O 1
ATOM 1520 N N . PRO A 1 199 ? 15.369 -6.839 -40.344 1.00 69.12 199 PRO A N 1
ATOM 1521 C CA . PRO A 1 199 ? 16.296 -5.839 -40.885 1.00 69.12 199 PRO A CA 1
ATOM 1522 C C . PRO A 1 199 ? 15.850 -4.378 -40.680 1.00 69.12 199 PRO A C 1
ATOM 1524 O O . PRO A 1 199 ? 16.680 -3.478 -40.755 1.00 69.12 199 PRO A O 1
ATOM 1527 N N . TYR A 1 200 ? 14.563 -4.146 -40.393 1.00 66.50 200 TYR A N 1
ATOM 1528 C CA . TYR A 1 200 ? 13.957 -2.815 -40.260 1.00 66.50 200 TYR A CA 1
ATOM 1529 C C . TYR A 1 200 ? 13.376 -2.542 -38.862 1.00 66.50 200 TYR A C 1
ATOM 1531 O O . TYR A 1 200 ? 12.765 -1.495 -38.643 1.00 66.50 200 TYR A O 1
ATOM 1539 N N . GLN A 1 201 ? 13.529 -3.485 -37.924 1.00 68.94 201 GLN A N 1
ATOM 1540 C CA . GLN A 1 201 ? 12.956 -3.402 -36.580 1.00 68.94 201 GLN A CA 1
ATOM 1541 C C . GLN A 1 201 ? 13.970 -3.826 -35.526 1.00 68.94 201 GLN A C 1
ATOM 1543 O O . GLN A 1 201 ? 14.511 -4.939 -35.565 1.00 68.94 201 GLN A O 1
ATOM 1548 N N . VAL A 1 202 ? 14.166 -2.949 -34.547 1.00 70.12 202 VAL A N 1
ATOM 1549 C CA . VAL A 1 202 ? 15.015 -3.197 -33.384 1.00 70.12 202 VAL A CA 1
ATOM 1550 C C . VAL A 1 202 ? 14.184 -2.970 -32.132 1.00 70.12 202 VAL A C 1
ATOM 1552 O O . VAL A 1 202 ? 13.565 -1.917 -31.974 1.00 70.12 202 VAL A O 1
ATOM 1555 N N . TYR A 1 203 ? 14.190 -3.957 -31.241 1.00 75.00 203 TYR A N 1
ATOM 1556 C CA . TYR A 1 203 ? 13.692 -3.787 -29.886 1.00 75.00 203 TYR A CA 1
ATOM 1557 C C . TYR A 1 203 ? 14.823 -3.313 -28.982 1.00 75.00 203 TYR A C 1
ATOM 1559 O O . TYR A 1 203 ? 15.922 -3.879 -28.994 1.00 75.00 203 TYR A O 1
ATOM 1567 N N . VAL A 1 204 ? 14.530 -2.298 -28.175 1.00 76.94 204 VAL A N 1
ATOM 1568 C CA . VAL A 1 204 ? 15.374 -1.882 -27.057 1.00 76.94 204 VAL A CA 1
ATOM 1569 C C . VAL A 1 204 ? 14.633 -2.244 -25.779 1.00 76.94 204 VAL A C 1
ATOM 1571 O O . VAL A 1 204 ? 13.539 -1.752 -25.507 1.00 76.94 204 VAL A O 1
ATOM 1574 N N . HIS A 1 205 ? 15.221 -3.151 -25.013 1.00 80.12 205 HIS A N 1
ATOM 1575 C CA . HIS A 1 205 ? 14.716 -3.567 -23.717 1.00 80.12 205 HIS A CA 1
ATOM 1576 C C . HIS A 1 205 ? 15.439 -2.789 -22.626 1.00 80.12 205 HIS A C 1
ATOM 1578 O O . HIS A 1 205 ? 16.669 -2.697 -22.651 1.00 80.12 205 HIS A O 1
ATOM 1584 N N . LEU A 1 206 ? 14.690 -2.286 -21.650 1.00 80.88 206 LEU A N 1
ATOM 1585 C CA . LEU A 1 206 ? 15.257 -1.888 -20.369 1.00 80.88 206 LEU A CA 1
ATOM 1586 C C . LEU A 1 206 ? 15.269 -3.104 -19.457 1.00 80.88 206 LEU A C 1
ATOM 1588 O O . LEU A 1 206 ? 14.239 -3.725 -19.201 1.00 80.88 206 LEU A O 1
ATOM 1592 N N . GLU A 1 207 ? 16.455 -3.437 -18.977 1.00 81.38 207 GLU A N 1
ATOM 1593 C CA . GLU A 1 207 ? 16.681 -4.538 -18.059 1.00 81.38 207 GLU A CA 1
ATOM 1594 C C . GLU A 1 207 ? 17.124 -3.976 -16.710 1.00 81.38 207 GLU A C 1
ATOM 1596 O O . GLU A 1 207 ? 17.975 -3.089 -16.618 1.00 81.38 207 GLU A O 1
ATOM 1601 N N . GLY A 1 208 ? 16.507 -4.488 -15.652 1.00 78.38 208 GLY A N 1
ATOM 1602 C CA . GLY A 1 208 ? 16.901 -4.236 -14.281 1.00 78.38 208 GLY A CA 1
ATOM 1603 C C . GLY A 1 208 ? 18.150 -5.014 -13.888 1.00 78.38 208 GLY A C 1
ATOM 1604 O O . GLY A 1 208 ? 18.703 -5.778 -14.686 1.00 78.38 208 GLY A O 1
ATOM 1605 N N . ALA A 1 209 ? 18.594 -4.884 -12.633 1.00 76.88 209 ALA A N 1
ATOM 1606 C CA . ALA A 1 209 ? 19.737 -5.663 -12.157 1.00 76.88 209 ALA A CA 1
ATOM 1607 C C . ALA A 1 209 ? 19.530 -7.166 -12.430 1.00 76.88 209 ALA A C 1
ATOM 1609 O O . ALA A 1 209 ? 18.454 -7.709 -12.169 1.00 76.88 209 ALA A O 1
ATOM 1610 N N . ASN A 1 210 ? 20.561 -7.844 -12.939 1.00 71.06 210 ASN A N 1
ATOM 1611 C CA . ASN A 1 210 ? 20.523 -9.271 -13.286 1.00 71.06 210 ASN A CA 1
ATOM 1612 C C . ASN A 1 210 ? 19.376 -9.667 -14.247 1.00 71.06 210 ASN A C 1
ATOM 1614 O O . ASN A 1 210 ? 18.865 -10.783 -14.157 1.00 71.06 210 ASN A O 1
ATOM 1618 N N . GLY A 1 211 ? 18.958 -8.770 -15.150 1.00 71.06 211 GLY A N 1
ATOM 1619 C CA . GLY A 1 211 ? 17.909 -9.049 -16.141 1.00 71.06 211 GLY A CA 1
ATOM 1620 C C . GLY A 1 211 ? 16.489 -9.043 -15.567 1.00 71.06 211 GLY A C 1
ATOM 1621 O O . GLY A 1 211 ? 15.577 -9.619 -16.160 1.00 71.06 211 GLY A O 1
ATOM 1622 N N . THR A 1 212 ? 16.296 -8.446 -14.389 1.00 73.81 212 THR A N 1
ATOM 1623 C CA . THR A 1 212 ? 14.970 -8.296 -13.776 1.00 73.81 212 THR A CA 1
ATOM 1624 C C . THR A 1 212 ? 14.148 -7.212 -14.471 1.00 73.81 212 THR A C 1
ATOM 1626 O O . THR A 1 212 ? 14.641 -6.449 -15.294 1.00 73.81 212 THR A O 1
ATOM 1629 N N . ASP A 1 213 ? 12.859 -7.154 -14.159 1.00 77.81 213 ASP A N 1
ATOM 1630 C CA . ASP A 1 213 ? 11.979 -6.081 -14.612 1.00 77.81 213 ASP A CA 1
ATOM 1631 C C . ASP A 1 213 ? 12.341 -4.768 -13.891 1.00 77.81 213 ASP A C 1
ATOM 1633 O O . ASP A 1 213 ? 12.443 -4.758 -12.660 1.00 77.81 213 ASP A O 1
ATOM 1637 N N . ILE A 1 214 ? 12.523 -3.665 -14.628 1.00 78.00 214 ILE A N 1
ATOM 1638 C CA . ILE A 1 214 ? 12.922 -2.383 -14.028 1.00 78.00 214 ILE A CA 1
ATOM 1639 C C . ILE A 1 214 ? 11.884 -1.834 -13.040 1.00 78.00 214 ILE A C 1
ATOM 1641 O O . ILE A 1 214 ? 12.264 -1.203 -12.053 1.00 78.00 214 ILE A O 1
ATOM 1645 N N . THR A 1 215 ? 10.599 -2.147 -13.225 1.00 77.06 215 THR A N 1
ATOM 1646 C CA . THR A 1 215 ? 9.513 -1.725 -12.321 1.00 77.06 215 THR A CA 1
ATOM 1647 C C . THR A 1 215 ? 9.644 -2.353 -10.933 1.00 77.06 215 THR A C 1
ATOM 1649 O O . THR A 1 215 ? 9.256 -1.759 -9.928 1.00 77.06 215 THR A O 1
ATOM 1652 N N . LYS A 1 216 ? 10.302 -3.515 -10.829 1.00 77.38 216 LYS A N 1
ATOM 1653 C CA . LYS A 1 216 ? 10.550 -4.187 -9.545 1.00 77.38 216 LYS A CA 1
ATOM 1654 C C . LYS A 1 216 ? 11.679 -3.557 -8.729 1.00 77.38 216 LYS A C 1
ATOM 1656 O O . LYS A 1 216 ? 11.995 -4.045 -7.646 1.00 77.38 216 LYS A O 1
ATOM 1661 N N . GLN A 1 217 ? 12.298 -2.504 -9.249 1.00 78.31 217 GLN A N 1
ATOM 1662 C CA . GLN A 1 217 ? 13.324 -1.718 -8.568 1.00 78.31 217 GLN A CA 1
ATOM 1663 C C . GLN A 1 217 ? 12.769 -0.359 -8.107 1.00 78.31 217 GLN A C 1
ATOM 1665 O O . GLN A 1 217 ? 13.533 0.548 -7.790 1.00 78.31 217 GLN A O 1
ATOM 1670 N N . GLY A 1 218 ? 11.438 -0.202 -8.106 1.00 73.50 218 GLY A N 1
ATOM 1671 C CA . GLY A 1 218 ? 10.752 1.029 -7.716 1.00 73.50 218 GLY A CA 1
ATOM 1672 C C . GLY A 1 218 ? 10.864 2.156 -8.744 1.00 73.50 218 GLY A C 1
ATOM 1673 O O . GLY A 1 218 ? 10.712 3.319 -8.385 1.00 73.50 218 GLY A O 1
ATOM 1674 N N . ILE A 1 219 ? 11.170 1.841 -10.006 1.00 77.19 219 ILE A N 1
ATOM 1675 C CA . ILE A 1 219 ? 11.096 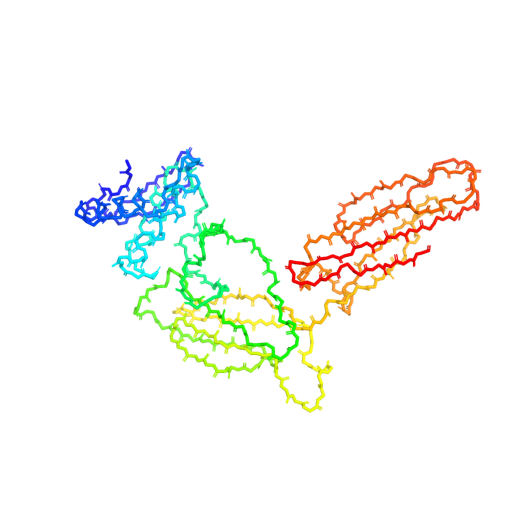2.803 -11.113 1.00 77.19 219 ILE A CA 1
ATOM 1676 C C . ILE A 1 219 ? 9.624 2.974 -11.481 1.00 77.19 219 ILE A C 1
ATOM 1678 O O . ILE A 1 219 ? 8.948 1.994 -11.793 1.00 77.19 219 ILE A O 1
ATOM 1682 N N . THR A 1 220 ? 9.141 4.213 -11.422 1.00 74.81 220 THR A N 1
ATOM 1683 C CA . THR A 1 220 ? 7.729 4.561 -11.631 1.00 74.81 220 THR A CA 1
ATOM 1684 C C . THR A 1 220 ? 7.489 5.268 -12.958 1.00 74.81 220 THR A C 1
ATOM 1686 O O . THR A 1 220 ? 6.364 5.239 -13.452 1.00 74.81 220 THR A O 1
ATOM 1689 N N . ASN A 1 221 ? 8.525 5.853 -13.568 1.00 75.81 221 ASN A N 1
ATOM 1690 C CA . ASN A 1 221 ? 8.413 6.510 -14.866 1.00 75.81 221 ASN A CA 1
ATOM 1691 C C . ASN A 1 221 ? 9.602 6.206 -15.785 1.00 75.81 221 ASN A C 1
ATOM 1693 O O . ASN A 1 221 ? 10.748 6.087 -15.338 1.00 75.81 221 ASN A O 1
ATOM 1697 N N . VAL A 1 222 ? 9.305 6.107 -17.082 1.00 78.62 222 VAL A N 1
ATOM 1698 C CA . VAL A 1 222 ? 10.275 5.898 -18.159 1.00 78.62 222 VAL A CA 1
ATOM 1699 C C . VAL A 1 222 ? 9.917 6.820 -19.322 1.00 78.62 222 VAL A C 1
ATOM 1701 O O . VAL A 1 222 ? 8.900 6.625 -19.984 1.00 78.62 222 VAL A O 1
ATOM 1704 N N . ASP A 1 223 ? 10.782 7.788 -19.592 1.00 78.62 223 ASP A N 1
ATOM 1705 C CA . ASP A 1 223 ? 10.663 8.733 -20.694 1.00 78.62 223 ASP A CA 1
ATOM 1706 C C . ASP A 1 223 ? 11.639 8.360 -21.809 1.00 78.62 223 ASP A C 1
ATOM 1708 O O . ASP A 1 223 ? 12.838 8.197 -21.579 1.00 78.62 223 ASP A O 1
ATOM 1712 N N . TRP A 1 224 ? 11.138 8.267 -23.037 1.00 75.50 224 TRP A N 1
ATOM 1713 C CA . TRP A 1 224 ? 11.953 8.022 -24.225 1.00 75.50 224 TRP A CA 1
ATOM 1714 C C . TRP A 1 224 ? 11.946 9.256 -25.118 1.00 75.50 224 TRP A C 1
ATOM 1716 O O . TRP A 1 224 ? 10.885 9.726 -25.526 1.00 75.50 224 TRP A O 1
ATOM 1726 N N . GLN A 1 225 ? 13.128 9.751 -25.470 1.00 74.75 225 GLN A N 1
ATOM 1727 C CA . GLN A 1 225 ? 13.296 10.882 -26.370 1.00 74.75 225 GLN A CA 1
ATOM 1728 C C . GLN A 1 225 ? 14.228 10.513 -27.526 1.00 74.75 225 GLN A C 1
ATOM 1730 O O . GLN A 1 225 ? 15.321 9.990 -27.329 1.00 74.75 225 GLN A O 1
ATOM 1735 N N . LEU A 1 226 ? 13.809 10.820 -28.752 1.00 72.75 226 LEU A N 1
ATOM 1736 C CA . LEU A 1 226 ? 14.682 10.768 -29.921 1.00 72.75 226 LEU A CA 1
ATOM 1737 C C . LEU A 1 226 ? 15.465 12.081 -30.007 1.00 72.75 226 LEU A C 1
ATOM 1739 O O . LEU A 1 226 ? 14.862 13.154 -30.035 1.00 72.75 226 LEU A O 1
ATOM 1743 N N . VAL A 1 227 ? 16.794 11.994 -30.043 1.00 71.75 227 VAL A N 1
ATOM 1744 C CA . VAL A 1 227 ? 17.681 13.166 -30.003 1.00 71.75 227 VAL A CA 1
ATOM 1745 C C . VAL A 1 227 ? 18.175 13.525 -31.401 1.00 71.75 227 VAL A C 1
ATOM 1747 O O . VAL A 1 227 ? 17.968 14.652 -31.833 1.00 71.75 227 VAL A O 1
ATOM 1750 N N . ASN A 1 228 ? 18.761 12.576 -32.141 1.00 65.94 228 ASN A N 1
ATOM 1751 C CA . ASN A 1 228 ? 19.289 12.819 -33.490 1.00 65.94 228 ASN A CA 1
ATOM 1752 C C . ASN A 1 228 ? 19.124 11.581 -34.388 1.00 65.94 228 ASN A C 1
ATOM 1754 O O . ASN A 1 228 ? 19.987 10.697 -34.389 1.00 65.94 228 ASN A O 1
ATOM 1758 N N . PRO A 1 229 ? 18.046 11.474 -35.179 1.00 62.38 229 PRO A N 1
ATOM 1759 C CA . PRO A 1 229 ? 18.002 10.505 -36.264 1.00 62.38 229 PRO A CA 1
ATOM 1760 C C . PRO A 1 229 ? 18.911 10.976 -37.411 1.00 62.38 229 PRO A C 1
ATOM 1762 O O . PRO A 1 229 ? 18.820 12.118 -37.858 1.00 62.38 229 PRO A O 1
ATOM 1765 N N . THR A 1 230 ? 19.787 10.103 -37.906 1.00 57.50 230 THR A N 1
ATOM 1766 C CA . THR A 1 230 ? 20.586 10.344 -39.118 1.00 57.50 230 THR A CA 1
ATOM 1767 C C . THR A 1 230 ? 20.252 9.302 -40.189 1.00 57.50 230 THR A C 1
ATOM 1769 O O . THR A 1 230 ? 20.064 8.117 -39.903 1.00 57.50 230 THR A O 1
ATOM 1772 N N . GLY A 1 231 ? 20.156 9.753 -41.443 1.00 57.12 231 GLY A N 1
ATOM 1773 C CA . GLY A 1 231 ? 19.707 8.953 -42.590 1.00 57.12 231 GLY A CA 1
ATOM 1774 C C . GLY A 1 231 ? 18.388 9.459 -43.190 1.00 57.12 231 GLY A C 1
ATOM 1775 O O . GLY A 1 231 ? 17.689 10.269 -42.593 1.00 57.12 231 GLY A O 1
ATOM 1776 N N . ASN A 1 232 ? 18.036 8.983 -44.389 1.00 53.81 232 ASN A N 1
ATOM 1777 C CA . ASN A 1 232 ? 16.832 9.401 -45.135 1.00 53.81 232 ASN A CA 1
ATOM 1778 C C . ASN A 1 232 ? 15.517 8.808 -44.583 1.00 53.81 232 ASN A C 1
ATOM 1780 O O . ASN A 1 232 ? 14.529 8.713 -45.309 1.00 53.81 232 ASN A O 1
ATOM 1784 N N . CYS A 1 233 ? 15.508 8.368 -43.327 1.00 56.94 233 CYS A N 1
ATOM 1785 C CA . CYS A 1 233 ? 14.388 7.671 -42.717 1.00 56.94 233 CYS A CA 1
ATOM 1786 C C . CYS A 1 233 ? 13.983 8.349 -41.401 1.00 56.94 233 CYS A C 1
ATOM 1788 O O . CYS A 1 233 ? 14.833 8.740 -40.605 1.00 56.94 233 CYS A O 1
ATOM 1790 N N . THR A 1 234 ? 12.675 8.470 -41.173 1.00 58.22 234 THR A N 1
ATOM 1791 C CA . THR A 1 234 ? 12.083 8.968 -39.924 1.00 58.22 234 THR A CA 1
ATOM 1792 C C . THR A 1 234 ? 11.762 7.777 -39.019 1.00 58.22 234 THR A C 1
ATOM 1794 O O . THR A 1 234 ? 10.801 7.059 -39.315 1.00 58.22 234 THR A O 1
ATOM 1797 N N . PRO A 1 235 ? 12.542 7.511 -37.955 1.00 59.44 235 PRO A N 1
ATOM 1798 C CA . PRO A 1 235 ? 12.202 6.447 -37.024 1.00 59.44 235 PRO A CA 1
ATOM 1799 C C . PRO A 1 235 ? 10.913 6.815 -36.283 1.00 59.44 235 PRO A C 1
ATOM 1801 O O . PRO A 1 235 ? 10.806 7.899 -35.708 1.00 59.44 235 PRO A O 1
ATOM 1804 N N . ALA A 1 236 ? 9.929 5.920 -36.317 1.00 61.00 236 ALA A N 1
ATOM 1805 C CA . ALA A 1 236 ? 8.740 6.025 -35.485 1.00 61.00 236 ALA A CA 1
ATOM 1806 C C . ALA A 1 236 ? 9.003 5.287 -34.170 1.00 61.00 236 ALA A C 1
ATOM 1808 O O . ALA A 1 236 ? 9.514 4.163 -34.165 1.00 61.00 236 ALA A O 1
ATOM 1809 N N . LEU A 1 237 ? 8.678 5.952 -33.065 1.00 61.97 237 LEU A N 1
ATOM 1810 C CA . LEU A 1 237 ? 8.850 5.427 -31.721 1.00 61.97 237 LEU A CA 1
ATOM 1811 C C . LEU A 1 237 ? 7.524 4.815 -31.262 1.00 61.97 237 LEU A C 1
ATOM 1813 O O . LEU A 1 237 ? 6.540 5.542 -31.134 1.00 61.97 237 LEU A O 1
ATOM 1817 N N . GLU A 1 238 ? 7.490 3.505 -31.012 1.00 66.94 238 GLU A N 1
ATOM 1818 C CA . GLU A 1 238 ? 6.305 2.838 -30.465 1.00 66.94 238 GLU A CA 1
ATOM 1819 C C . GLU A 1 238 ? 6.643 2.192 -29.115 1.00 66.94 238 GLU A C 1
ATOM 1821 O O . GLU A 1 238 ? 7.438 1.254 -29.013 1.00 66.94 238 GLU A O 1
ATOM 1826 N N . LEU A 1 239 ? 6.049 2.738 -28.054 1.00 63.00 239 LEU A N 1
ATOM 1827 C CA . LEU A 1 239 ? 6.148 2.220 -26.692 1.00 63.00 239 LEU A CA 1
ATOM 1828 C C . LEU A 1 239 ? 5.160 1.063 -26.521 1.00 63.00 239 LEU A C 1
ATOM 1830 O O . LEU A 1 239 ? 3.950 1.272 -26.580 1.00 63.00 239 LEU A O 1
ATOM 1834 N N . TYR A 1 240 ? 5.673 -0.145 -26.280 1.00 63.47 240 TYR A N 1
ATOM 1835 C CA . TYR A 1 240 ? 4.831 -1.318 -26.017 1.00 63.47 240 TYR A CA 1
ATOM 1836 C C . TYR A 1 240 ? 4.510 -1.458 -24.528 1.00 63.47 240 TYR A C 1
ATOM 1838 O O . TYR A 1 240 ? 3.386 -1.794 -24.162 1.00 63.47 240 TYR A O 1
ATOM 1846 N N . ASN A 1 241 ? 5.501 -1.228 -23.664 1.00 68.19 241 ASN A N 1
ATOM 1847 C CA . ASN A 1 241 ? 5.363 -1.166 -22.207 1.00 68.19 241 ASN A CA 1
ATOM 1848 C C . ASN A 1 241 ? 6.583 -0.422 -21.610 1.00 68.19 241 ASN A C 1
ATOM 1850 O O . ASN A 1 241 ? 7.518 -0.125 -22.356 1.00 68.19 241 ASN A O 1
ATOM 1854 N N . PRO A 1 242 ? 6.625 -0.135 -20.293 1.00 62.81 242 PRO A N 1
ATOM 1855 C CA . PRO A 1 242 ? 7.723 0.624 -19.682 1.00 62.81 242 PRO A CA 1
ATOM 1856 C C . PRO A 1 242 ? 9.121 0.025 -19.910 1.00 62.81 242 PRO A C 1
ATOM 1858 O O . PRO A 1 242 ? 10.106 0.757 -19.928 1.00 62.81 242 PRO A O 1
ATOM 1861 N N . ASN A 1 243 ? 9.212 -1.291 -20.131 1.00 58.06 243 ASN A N 1
ATOM 1862 C CA . ASN A 1 243 ? 10.470 -2.025 -20.294 1.00 58.06 243 ASN A CA 1
ATOM 1863 C C . ASN A 1 243 ? 10.820 -2.303 -21.758 1.00 58.06 243 ASN A C 1
ATOM 1865 O O . ASN A 1 243 ? 11.887 -2.856 -22.031 1.00 58.06 243 ASN A O 1
ATOM 1869 N N . LEU A 1 244 ? 9.912 -2.017 -22.693 1.00 60.06 244 LEU A N 1
ATOM 1870 C CA . LEU A 1 244 ? 10.027 -2.445 -24.079 1.00 60.06 244 LEU A CA 1
ATOM 1871 C C . LEU A 1 244 ? 9.692 -1.316 -25.038 1.00 60.06 244 LEU A C 1
ATOM 1873 O O . LEU A 1 244 ? 8.548 -0.866 -25.158 1.00 60.06 244 LEU A O 1
ATOM 1877 N N . PHE A 1 245 ? 10.717 -0.967 -25.796 1.00 66.44 245 PHE A N 1
ATOM 1878 C CA . PHE A 1 245 ? 10.670 0.006 -26.856 1.00 66.44 245 PHE A CA 1
ATOM 1879 C C . PHE A 1 245 ? 10.843 -0.669 -28.223 1.00 66.44 245 PHE A C 1
ATOM 1881 O O . PHE A 1 245 ? 11.754 -1.484 -28.400 1.00 66.44 245 PHE A O 1
ATOM 1888 N N . LEU A 1 246 ? 9.997 -0.318 -29.198 1.00 57.94 246 LEU A N 1
ATOM 1889 C CA . LEU A 1 246 ? 10.178 -0.692 -30.601 1.00 57.94 246 LEU A CA 1
ATOM 1890 C C . LEU A 1 246 ? 10.591 0.535 -31.424 1.00 57.94 246 LEU A C 1
ATOM 1892 O O . LEU A 1 246 ? 9.833 1.498 -31.556 1.00 57.94 246 LEU A O 1
ATOM 1896 N N . ALA A 1 247 ? 11.774 0.460 -32.037 1.00 58.78 247 ALA A N 1
ATOM 1897 C CA . ALA A 1 247 ? 12.172 1.370 -33.103 1.00 58.78 247 ALA A CA 1
ATOM 1898 C C . ALA A 1 247 ? 11.678 0.812 -34.446 1.00 58.78 247 ALA A C 1
ATOM 1900 O O . ALA A 1 247 ? 12.134 -0.250 -34.887 1.00 58.78 247 ALA A O 1
ATOM 1901 N N . LEU A 1 248 ? 10.768 1.530 -35.110 1.00 55.50 248 LEU A N 1
ATOM 1902 C CA . LEU A 1 248 ? 10.327 1.221 -36.470 1.00 55.50 248 LEU A CA 1
ATOM 1903 C C . LEU A 1 248 ? 11.024 2.143 -37.465 1.00 55.50 248 LEU A C 1
ATOM 1905 O O . LEU A 1 248 ? 10.903 3.365 -37.374 1.00 55.50 248 LEU A O 1
ATOM 1909 N N . VAL A 1 249 ? 11.680 1.565 -38.470 1.00 54.97 249 VAL A N 1
ATOM 1910 C CA . VAL A 1 249 ? 12.179 2.323 -39.621 1.00 54.97 249 VAL A CA 1
ATOM 1911 C C . VAL A 1 249 ? 11.333 1.984 -40.837 1.00 54.97 249 VAL A C 1
ATOM 1913 O O . VAL A 1 249 ? 11.341 0.856 -41.322 1.00 54.97 249 VAL A O 1
ATOM 1916 N N . GLN A 1 250 ? 10.569 2.963 -41.320 1.00 53.44 250 GLN A N 1
ATOM 1917 C CA . GLN A 1 250 ? 9.771 2.831 -42.538 1.00 53.44 250 GLN A CA 1
ATOM 1918 C C . GLN A 1 250 ? 10.549 3.404 -43.732 1.00 53.44 250 GLN A C 1
ATOM 1920 O O . GLN A 1 250 ? 10.996 4.548 -43.681 1.00 53.44 250 GLN A O 1
ATOM 1925 N N . GLY A 1 251 ? 10.702 2.625 -44.810 1.00 54.03 251 GLY A N 1
ATOM 1926 C CA . GLY A 1 251 ? 11.324 3.069 -46.067 1.00 54.03 251 GLY A CA 1
ATOM 1927 C C . GLY A 1 251 ? 12.387 2.115 -46.627 1.00 54.03 251 GLY A C 1
ATOM 1928 O O . GLY A 1 251 ? 12.723 1.103 -46.021 1.00 54.03 251 GLY A O 1
ATOM 1929 N N . ASN A 1 252 ? 12.930 2.439 -47.806 1.00 53.91 252 ASN A N 1
ATOM 1930 C CA . ASN A 1 252 ? 13.949 1.642 -48.511 1.00 53.91 252 ASN A CA 1
ATOM 1931 C C . ASN A 1 252 ? 15.373 1.992 -48.011 1.00 53.91 252 ASN A C 1
ATOM 1933 O O . ASN A 1 252 ? 16.246 2.368 -48.794 1.00 53.91 252 ASN A O 1
ATOM 1937 N N . CYS A 1 253 ? 15.575 1.963 -46.689 1.00 58.75 253 CYS A N 1
ATOM 1938 C CA . CYS A 1 253 ? 16.829 2.328 -46.024 1.00 58.75 253 CYS A CA 1
ATOM 1939 C C . CYS A 1 253 ? 17.561 1.070 -45.540 1.00 58.75 253 CYS A C 1
ATOM 1941 O O . CYS A 1 253 ? 17.060 0.348 -44.684 1.00 58.75 253 CYS A O 1
ATOM 1943 N N . TYR A 1 254 ? 18.771 0.839 -46.056 1.00 59.91 254 TYR A N 1
ATOM 1944 C CA . TYR A 1 254 ? 19.632 -0.285 -45.656 1.00 59.91 254 TYR A CA 1
ATOM 1945 C C . TYR A 1 254 ? 20.643 0.094 -44.561 1.00 59.91 254 TYR A C 1
ATOM 1947 O O . TYR A 1 254 ? 21.211 -0.794 -43.939 1.00 59.91 254 TYR A O 1
ATOM 1955 N N . ASN A 1 255 ? 20.836 1.398 -44.312 1.00 60.69 255 ASN A N 1
ATOM 1956 C CA . ASN A 1 255 ? 21.686 1.957 -43.259 1.00 60.69 255 ASN A CA 1
ATOM 1957 C C . ASN A 1 255 ? 20.954 3.140 -42.603 1.00 60.69 255 ASN A C 1
ATOM 1959 O O . ASN A 1 255 ? 20.548 4.071 -43.301 1.00 60.69 255 ASN A O 1
ATOM 1963 N N . TRP A 1 256 ? 20.789 3.109 -41.284 1.00 62.78 256 TRP A N 1
ATOM 1964 C CA . TRP A 1 256 ? 20.179 4.174 -40.484 1.00 62.78 256 TRP A CA 1
ATOM 1965 C C . TRP A 1 256 ? 20.833 4.207 -39.100 1.00 62.78 256 TRP A C 1
ATOM 1967 O O . TRP A 1 256 ? 21.348 3.189 -38.639 1.00 62.78 256 TRP A O 1
ATOM 1977 N N . ALA A 1 257 ? 20.817 5.366 -38.444 1.00 64.94 257 ALA A N 1
ATOM 1978 C CA . ALA A 1 257 ? 21.224 5.498 -37.051 1.00 64.94 257 ALA A CA 1
ATOM 1979 C C . ALA A 1 257 ? 20.279 6.460 -36.327 1.00 64.94 257 ALA A C 1
ATOM 1981 O O . ALA A 1 257 ? 19.839 7.461 -36.892 1.00 64.94 257 ALA A O 1
ATOM 1982 N N . ALA A 1 258 ? 19.956 6.157 -35.077 1.00 65.56 258 ALA A N 1
ATOM 1983 C CA . ALA A 1 258 ? 19.110 6.993 -34.243 1.00 65.56 258 ALA A CA 1
ATOM 1984 C C . ALA A 1 258 ? 19.760 7.130 -32.874 1.00 65.56 258 ALA A C 1
ATOM 1986 O O . ALA A 1 258 ? 20.036 6.119 -32.236 1.00 65.56 258 ALA A O 1
ATOM 1987 N N . GLN A 1 259 ? 19.978 8.372 -32.445 1.00 68.62 259 GLN A N 1
ATOM 1988 C CA . GLN A 1 259 ? 20.353 8.640 -31.065 1.00 68.62 259 GLN A CA 1
ATOM 1989 C C . GLN A 1 259 ? 19.112 8.789 -30.208 1.00 68.62 259 GLN A C 1
ATOM 1991 O O . GLN A 1 259 ? 18.199 9.549 -30.552 1.00 68.62 259 GLN A O 1
ATOM 1996 N N . MET A 1 260 ? 19.092 8.077 -29.092 1.00 69.56 260 MET A N 1
ATOM 1997 C CA . MET A 1 260 ? 17.984 8.095 -28.150 1.00 69.56 260 MET A CA 1
ATOM 1998 C C . MET A 1 260 ? 18.484 8.439 -26.759 1.00 69.56 260 MET A C 1
ATOM 2000 O O . MET A 1 260 ? 19.586 8.067 -26.368 1.00 69.56 260 MET A O 1
ATOM 2004 N N . GLN A 1 261 ? 17.633 9.131 -26.020 1.00 73.94 261 GLN A N 1
ATOM 2005 C CA . GLN A 1 261 ? 17.819 9.459 -24.625 1.00 73.94 261 GLN A CA 1
ATOM 2006 C C . GLN A 1 261 ? 16.693 8.802 -23.838 1.00 73.94 261 GLN A C 1
ATOM 2008 O O . GLN A 1 261 ? 15.514 9.021 -24.122 1.00 73.94 261 GLN A O 1
ATOM 2013 N N . VAL A 1 262 ? 17.062 7.980 -22.861 1.00 75.62 262 VAL A N 1
ATOM 2014 C CA . VAL A 1 262 ? 16.107 7.348 -21.947 1.00 75.62 262 VAL A CA 1
ATOM 2015 C C . VAL A 1 262 ? 16.254 7.989 -20.585 1.00 75.62 262 VAL A C 1
ATOM 2017 O O . VAL A 1 262 ? 17.350 7.983 -20.027 1.00 75.62 262 VAL A O 1
ATOM 2020 N N . GLY A 1 263 ? 15.168 8.546 -20.063 1.00 75.69 263 GLY A N 1
ATOM 2021 C CA . GLY A 1 263 ? 15.057 8.999 -18.687 1.00 75.69 263 GLY A CA 1
ATOM 2022 C C . GLY A 1 263 ? 14.295 7.968 -17.870 1.00 75.69 263 GLY A C 1
ATOM 2023 O O . GLY A 1 263 ? 13.169 7.630 -18.206 1.00 75.69 263 GLY A O 1
ATOM 2024 N N . VAL A 1 264 ? 14.878 7.481 -16.781 1.00 76.12 264 VAL A N 1
ATOM 2025 C CA . VAL A 1 264 ? 14.150 6.678 -15.785 1.00 76.12 264 VAL A CA 1
ATOM 2026 C C . VAL A 1 264 ? 14.086 7.432 -14.469 1.00 76.12 264 VAL A C 1
ATOM 2028 O O . VAL A 1 264 ? 15.079 8.042 -14.061 1.00 76.12 264 VAL A O 1
ATOM 2031 N N . SER A 1 265 ? 12.933 7.403 -13.807 1.00 72.38 265 SER A N 1
ATOM 2032 C CA . SER A 1 265 ? 12.753 8.054 -12.511 1.00 72.38 265 SER A CA 1
ATOM 2033 C C . SER A 1 265 ? 11.857 7.262 -11.558 1.00 72.38 265 SER A C 1
ATOM 2035 O O . SER A 1 265 ? 11.135 6.331 -11.922 1.00 72.38 265 SER A O 1
ATOM 2037 N N . ASN A 1 266 ? 11.991 7.626 -10.288 1.00 69.31 266 ASN A N 1
ATOM 2038 C CA . ASN A 1 266 ? 11.301 7.093 -9.124 1.00 69.31 266 ASN A CA 1
ATOM 2039 C C . ASN A 1 266 ? 10.822 8.300 -8.290 1.00 69.31 266 ASN A C 1
ATOM 2041 O O . ASN A 1 266 ? 11.367 9.397 -8.414 1.00 69.31 266 ASN A O 1
ATOM 2045 N N . ASN A 1 267 ? 9.854 8.102 -7.397 1.00 61.16 267 ASN A N 1
ATOM 2046 C CA . ASN A 1 267 ? 9.325 9.133 -6.491 1.00 61.16 267 ASN A CA 1
ATOM 2047 C C . ASN A 1 267 ? 10.360 9.748 -5.492 1.00 61.16 267 ASN A C 1
ATOM 2049 O O . ASN A 1 267 ? 10.012 10.650 -4.736 1.00 61.16 267 ASN A O 1
ATOM 2053 N N . VAL A 1 268 ? 11.614 9.273 -5.460 1.00 49.22 268 VAL A N 1
ATOM 2054 C CA . VAL A 1 268 ? 12.680 9.533 -4.467 1.00 49.22 268 VAL A CA 1
ATOM 2055 C C . VAL A 1 268 ? 14.032 9.919 -5.109 1.00 49.22 268 VAL A C 1
ATOM 2057 O O . VAL A 1 268 ? 14.774 10.681 -4.493 1.00 49.22 268 VAL A O 1
ATOM 2060 N N . VAL A 1 269 ? 14.392 9.445 -6.319 1.00 45.91 269 VAL A N 1
ATOM 2061 C CA . VAL A 1 269 ? 15.710 9.721 -6.957 1.00 45.91 269 VAL A CA 1
ATOM 2062 C C . VAL A 1 269 ? 15.604 10.049 -8.457 1.00 45.91 269 VAL A C 1
ATOM 2064 O O . VAL A 1 269 ? 14.779 9.498 -9.185 1.00 45.91 269 VAL A O 1
ATOM 2067 N N . GLN A 1 270 ? 16.473 10.984 -8.867 1.00 48.19 270 GLN A N 1
ATOM 2068 C CA . GLN A 1 270 ? 16.541 11.719 -10.131 1.00 48.19 270 GLN A CA 1
ATOM 2069 C C . GLN A 1 270 ? 16.852 10.896 -11.390 1.00 48.19 270 GLN A C 1
ATOM 2071 O O . GLN A 1 270 ? 17.540 9.881 -11.348 1.00 48.19 270 GLN A O 1
ATOM 2076 N N . HIS A 1 271 ? 16.381 11.448 -12.514 1.00 47.25 271 HIS A N 1
ATOM 2077 C CA . HIS A 1 271 ? 16.616 11.051 -13.901 1.00 47.25 271 HIS A CA 1
ATOM 2078 C C . HIS A 1 271 ? 18.010 10.459 -14.160 1.00 47.25 271 HIS A C 1
ATOM 2080 O O . HIS A 1 271 ? 19.012 11.175 -14.144 1.00 47.25 271 HIS A O 1
ATOM 2086 N N . LYS A 1 272 ? 18.068 9.168 -14.500 1.00 57.81 272 LYS A N 1
ATOM 2087 C CA . LYS A 1 272 ? 19.249 8.574 -15.139 1.00 57.81 272 LYS A CA 1
ATOM 2088 C C . LYS A 1 272 ? 19.079 8.670 -16.649 1.00 57.81 272 LYS A C 1
ATOM 2090 O O . LYS A 1 272 ? 18.121 8.116 -17.179 1.00 57.81 272 LYS A O 1
ATOM 2095 N N . LEU A 1 273 ? 19.988 9.394 -17.301 1.00 56.44 273 LEU A N 1
ATOM 2096 C CA . LEU A 1 273 ? 20.030 9.547 -18.752 1.00 56.44 273 LEU A CA 1
ATOM 2097 C C . LEU A 1 273 ? 20.904 8.454 -19.363 1.00 56.44 273 LEU A C 1
ATOM 2099 O O . LEU A 1 273 ? 22.065 8.298 -18.982 1.00 56.44 273 LEU A O 1
ATOM 2103 N N . LEU A 1 274 ? 20.340 7.704 -20.302 1.00 57.94 274 LEU A N 1
ATOM 2104 C CA . LEU A 1 274 ? 21.062 6.726 -21.109 1.00 57.94 274 LEU A CA 1
ATOM 2105 C C . LEU A 1 274 ? 21.092 7.224 -22.555 1.00 57.94 274 LEU A C 1
ATOM 2107 O O . LEU A 1 274 ? 20.029 7.441 -23.132 1.00 57.94 274 LEU A O 1
ATOM 2111 N N . GLU A 1 275 ? 22.290 7.427 -23.105 1.00 57.03 275 GLU A N 1
ATOM 2112 C CA . GLU A 1 275 ? 22.499 7.832 -24.501 1.00 57.03 275 GLU A CA 1
ATOM 2113 C C . GLU A 1 275 ? 22.793 6.606 -25.381 1.00 57.03 275 GLU A C 1
ATOM 2115 O O . GLU A 1 275 ? 23.527 5.699 -24.969 1.00 57.03 275 GLU A O 1
ATOM 2120 N N . ILE A 1 276 ? 22.206 6.595 -26.582 1.00 56.75 276 ILE A N 1
ATOM 2121 C CA . ILE A 1 276 ? 22.392 5.599 -27.655 1.00 56.75 276 ILE A CA 1
ATOM 2122 C C . ILE A 1 276 ? 23.001 6.289 -28.874 1.00 56.75 276 ILE A C 1
ATOM 2124 O O . ILE A 1 276 ? 22.536 7.409 -29.188 1.00 56.75 276 ILE A O 1
#